Protein AF-A0A7S0BKU0-F1 (afdb_monomer_lite)

Structure (mmCIF, N/CA/C/O backbone):
data_AF-A0A7S0BKU0-F1
#
_entry.id   AF-A0A7S0BKU0-F1
#
loop_
_atom_site.group_PDB
_atom_site.id
_atom_site.type_symbol
_atom_site.label_atom_id
_atom_site.label_alt_id
_atom_site.label_comp_id
_atom_site.label_asym_id
_atom_site.label_entity_id
_atom_site.label_seq_id
_atom_site.pdbx_PDB_ins_code
_atom_site.Cartn_x
_atom_site.Cartn_y
_atom_site.Cartn_z
_atom_site.occupancy
_atom_site.B_iso_or_equiv
_atom_site.auth_seq_id
_atom_site.auth_comp_id
_atom_site.auth_asym_id
_atom_site.auth_atom_id
_atom_site.pdbx_PDB_model_num
ATOM 1 N N . GLY A 1 1 ? -20.852 24.379 37.734 1.00 38.22 1 GLY A N 1
ATOM 2 C CA . GLY A 1 1 ? -19.666 23.508 37.775 1.00 38.22 1 GLY A CA 1
ATOM 3 C C . GLY A 1 1 ? -19.756 22.483 36.668 1.00 38.22 1 GLY A C 1
ATOM 4 O O . GLY A 1 1 ? -20.673 21.681 36.681 1.00 38.22 1 GLY A O 1
ATOM 5 N N . ALA A 1 2 ? -18.840 22.529 35.705 1.00 38.81 2 ALA A N 1
ATOM 6 C CA . ALA A 1 2 ? -18.643 21.468 34.723 1.00 38.81 2 ALA A CA 1
ATOM 7 C C . ALA A 1 2 ? -17.135 21.379 34.475 1.00 38.81 2 ALA A C 1
ATOM 9 O O . ALA A 1 2 ? -16.544 22.251 33.837 1.00 38.81 2 ALA A O 1
ATOM 10 N N . GLN A 1 3 ? -16.491 20.382 35.081 1.00 39.84 3 GLN A N 1
ATOM 11 C CA . GLN A 1 3 ? -15.064 20.136 34.911 1.00 39.84 3 GLN A CA 1
ATOM 12 C C . GLN A 1 3 ? -14.766 19.874 33.430 1.00 39.84 3 GLN A C 1
ATOM 14 O O . GLN A 1 3 ? -15.178 18.862 32.862 1.00 39.84 3 GLN A O 1
ATOM 19 N N . LYS A 1 4 ? -13.993 20.778 32.818 1.00 42.41 4 LYS A N 1
ATOM 20 C CA . LYS A 1 4 ? -13.180 20.498 31.631 1.00 42.41 4 LYS A CA 1
ATOM 21 C C . LYS A 1 4 ? -12.328 19.263 31.949 1.00 42.41 4 LYS A C 1
ATOM 23 O O . LYS A 1 4 ? -11.307 19.379 32.620 1.00 42.41 4 LYS A O 1
ATOM 28 N N . LYS A 1 5 ? -12.739 18.074 31.489 1.00 42.41 5 LYS A N 1
ATOM 29 C CA . LYS A 1 5 ? -11.868 16.891 31.456 1.00 42.41 5 LYS A CA 1
ATOM 30 C C . LYS A 1 5 ? -10.727 17.190 30.488 1.00 42.41 5 LYS A C 1
ATOM 32 O O . LYS A 1 5 ? -10.862 17.046 29.273 1.00 42.41 5 LYS A O 1
ATOM 37 N N . THR A 1 6 ? -9.618 17.671 31.035 1.00 40.97 6 THR A N 1
ATOM 38 C CA . THR A 1 6 ? -8.347 17.836 30.336 1.00 40.97 6 THR A CA 1
ATOM 39 C C . THR A 1 6 ? -7.999 16.499 29.690 1.00 40.97 6 THR A C 1
ATOM 41 O O . THR A 1 6 ? -7.859 15.492 30.380 1.00 40.97 6 THR A O 1
ATOM 44 N N . LYS A 1 7 ? -7.925 16.464 28.354 1.00 43.09 7 LYS A N 1
ATOM 45 C CA . LYS A 1 7 ? -7.509 15.288 27.582 1.00 43.09 7 LYS A CA 1
ATOM 46 C C . LYS A 1 7 ? -6.077 14.924 27.975 1.00 43.09 7 LYS A C 1
ATOM 48 O O . LYS A 1 7 ? -5.125 15.428 27.384 1.00 43.09 7 LYS A O 1
ATOM 53 N N . VAL A 1 8 ? -5.915 14.058 28.969 1.00 46.97 8 VAL A N 1
ATOM 54 C CA . VAL A 1 8 ? -4.627 13.435 29.260 1.00 46.97 8 VAL A CA 1
ATOM 55 C C . VAL A 1 8 ? -4.339 12.501 28.090 1.00 46.97 8 VAL A C 1
ATOM 57 O O . VAL A 1 8 ? -5.007 11.482 27.924 1.00 46.97 8 VAL A O 1
ATOM 60 N N . LYS A 1 9 ? -3.384 12.877 27.231 1.00 50.31 9 LYS A N 1
ATOM 61 C CA . LYS A 1 9 ? -2.814 11.968 26.230 1.00 50.31 9 LYS A CA 1
ATOM 62 C C . LYS A 1 9 ? -2.223 10.786 26.993 1.00 50.31 9 LYS A C 1
ATOM 64 O O . LYS A 1 9 ? -1.140 10.899 27.562 1.00 50.31 9 LYS A O 1
ATOM 69 N N . THR A 1 10 ? -2.953 9.680 27.054 1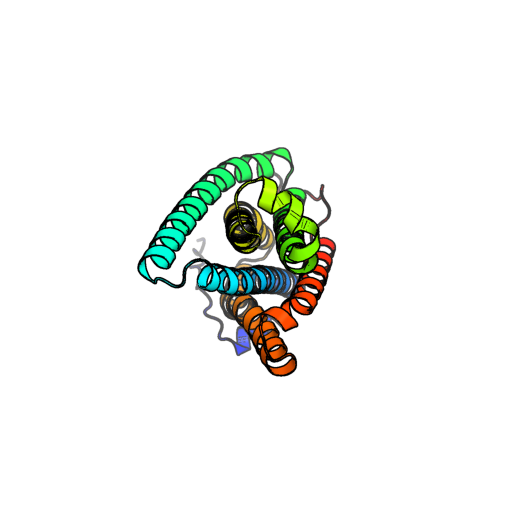.00 59.88 10 THR A N 1
ATOM 70 C CA . THR A 1 10 ? -2.488 8.459 27.706 1.00 59.88 10 THR A CA 1
ATOM 71 C C . THR A 1 10 ? -1.343 7.908 26.863 1.00 59.88 10 THR A C 1
ATOM 73 O O . THR A 1 10 ? -1.567 7.352 25.790 1.00 59.88 10 THR A O 1
ATOM 76 N N . LYS A 1 11 ? -0.100 8.125 27.300 1.00 62.28 11 LYS A N 1
ATOM 77 C CA . LYS A 1 11 ? 1.074 7.497 26.689 1.00 62.28 11 LYS A CA 1
ATOM 78 C C . LYS A 1 11 ? 1.122 6.052 27.174 1.00 62.28 11 LYS A C 1
ATOM 80 O O . LYS A 1 11 ? 1.668 5.789 28.236 1.00 62.28 11 LYS A O 1
ATOM 85 N N . LEU A 1 12 ? 0.493 5.144 26.435 1.00 75.75 12 LEU A N 1
ATOM 86 C CA . LEU A 1 12 ? 0.617 3.714 26.705 1.00 75.75 12 LEU A CA 1
ATOM 87 C C . LEU A 1 12 ? 2.001 3.232 26.260 1.00 75.75 12 LEU A C 1
ATOM 89 O O . LEU A 1 12 ? 2.443 3.543 25.151 1.00 75.75 12 LEU A O 1
ATOM 93 N N . GLY A 1 13 ? 2.668 2.438 27.097 1.00 84.25 13 GLY A N 1
ATOM 94 C CA . GLY A 1 13 ? 3.855 1.690 26.674 1.00 84.25 13 GLY A CA 1
ATOM 95 C C . GLY A 1 13 ? 3.505 0.589 25.659 1.00 84.25 13 GLY A C 1
ATOM 96 O O . GLY A 1 13 ? 2.334 0.261 25.465 1.00 84.25 13 GLY A O 1
ATOM 97 N N . ILE A 1 14 ? 4.506 -0.043 25.032 1.00 84.69 14 ILE A N 1
ATOM 98 C CA . ILE A 1 14 ? 4.287 -1.142 24.062 1.00 84.69 14 ILE A CA 1
ATOM 99 C C . ILE A 1 14 ? 3.517 -2.305 24.709 1.00 84.69 14 ILE A C 1
ATOM 101 O O . ILE A 1 14 ? 2.526 -2.779 24.160 1.00 84.69 14 ILE A O 1
ATOM 105 N N . ARG A 1 15 ? 3.925 -2.742 25.908 1.00 87.62 15 ARG A N 1
ATOM 106 C CA . ARG A 1 15 ? 3.275 -3.857 26.620 1.00 87.62 15 ARG A CA 1
ATOM 107 C C . ARG A 1 15 ? 1.830 -3.536 27.005 1.00 87.62 15 ARG A C 1
ATOM 109 O O . ARG A 1 15 ? 0.950 -4.383 26.879 1.00 87.62 15 ARG A O 1
ATOM 116 N N . GLU A 1 16 ? 1.585 -2.311 27.454 1.00 87.12 16 GLU A N 1
ATOM 117 C CA . GLU A 1 16 ? 0.250 -1.840 27.829 1.00 87.12 16 GLU A CA 1
ATOM 118 C C . GLU A 1 16 ? -0.653 -1.697 26.606 1.00 87.12 16 GLU A C 1
ATOM 120 O O . GLU A 1 16 ? -1.801 -2.128 26.640 1.00 87.12 16 GLU A O 1
ATOM 125 N N . SER A 1 17 ? -0.109 -1.176 25.506 1.00 86.31 17 SER A N 1
ATOM 126 C CA . SER A 1 17 ? -0.783 -1.094 24.212 1.00 86.31 17 SER A CA 1
ATOM 127 C C . SER A 1 17 ? -1.165 -2.482 23.702 1.00 86.31 17 SER A C 1
ATOM 129 O O . SER A 1 17 ? -2.297 -2.684 23.276 1.00 86.31 17 SER A O 1
ATOM 131 N N . ALA A 1 18 ? -0.265 -3.466 23.802 1.00 87.88 18 ALA A N 1
ATOM 132 C CA . ALA A 1 18 ? -0.525 -4.832 23.349 1.00 87.88 18 ALA A CA 1
ATOM 133 C C . ALA A 1 18 ? -1.625 -5.496 24.186 1.00 87.88 18 ALA A C 1
ATOM 135 O O . ALA A 1 18 ? -2.564 -6.073 23.635 1.00 87.88 18 ALA A O 1
ATOM 136 N N . LYS A 1 19 ? -1.554 -5.349 25.516 1.00 89.94 19 LYS A N 1
ATOM 137 C CA . LYS A 1 19 ? -2.601 -5.819 26.430 1.00 89.94 19 LYS A CA 1
ATOM 138 C C . LYS A 1 19 ? -3.943 -5.150 26.121 1.00 89.94 19 LYS A C 1
ATOM 140 O O . LYS A 1 19 ? -4.961 -5.832 26.065 1.00 89.94 19 LYS A O 1
ATOM 145 N N . TYR A 1 20 ? -3.938 -3.843 25.870 1.00 87.88 20 TYR A N 1
ATOM 146 C CA . TYR A 1 20 ? -5.137 -3.079 25.545 1.00 87.88 20 TYR A CA 1
ATOM 147 C C . TYR A 1 20 ? -5.778 -3.528 24.220 1.00 87.88 20 TYR A C 1
ATOM 149 O O . TYR A 1 20 ? -6.984 -3.767 24.171 1.00 87.88 20 TYR A O 1
ATOM 157 N N . LEU A 1 21 ? -4.977 -3.723 23.164 1.00 87.38 21 LEU A N 1
ATOM 158 C CA . LEU A 1 21 ? -5.456 -4.273 21.890 1.00 87.38 21 LEU A CA 1
ATOM 159 C C . LEU A 1 21 ? -6.022 -5.685 22.065 1.00 87.38 21 LEU A C 1
ATOM 161 O O . LEU A 1 21 ? -7.060 -5.997 21.495 1.00 87.38 21 LEU A O 1
ATOM 165 N N . ALA A 1 22 ? -5.388 -6.538 22.871 1.00 87.25 22 ALA A N 1
ATOM 166 C CA . ALA A 1 22 ? -5.891 -7.887 23.118 1.00 87.25 22 ALA A CA 1
ATOM 167 C C . ALA A 1 22 ? -7.264 -7.891 23.818 1.00 87.25 22 ALA A C 1
ATOM 169 O O . ALA A 1 22 ? -8.084 -8.765 23.539 1.00 87.25 22 ALA A O 1
ATOM 170 N N . GLN A 1 23 ? -7.521 -6.907 24.685 1.00 87.31 23 GLN A N 1
ATOM 171 C CA . GLN A 1 23 ? -8.756 -6.783 25.465 1.00 87.31 23 GLN A CA 1
ATOM 172 C C . GLN A 1 23 ? -9.924 -6.148 24.699 1.00 87.31 23 GLN A C 1
ATOM 174 O O . GLN A 1 23 ? -11.071 -6.385 25.067 1.00 87.31 23 GLN A O 1
ATOM 179 N N . SER A 1 24 ? -9.664 -5.348 23.659 1.00 85.44 24 SER A N 1
ATOM 180 C CA . SER A 1 24 ? -10.711 -4.647 22.905 1.00 85.44 24 SER A CA 1
ATOM 181 C C . SER A 1 24 ? -10.820 -5.171 21.468 1.00 85.44 24 SER A C 1
ATOM 183 O O . SER A 1 24 ? -10.060 -4.730 20.601 1.00 85.44 24 SER A O 1
ATOM 185 N N . PRO A 1 25 ? -11.777 -6.077 21.165 1.00 85.06 25 PRO A N 1
ATOM 186 C CA . PRO A 1 25 ? -11.922 -6.669 19.833 1.00 85.06 25 PRO A CA 1
ATOM 187 C C . PRO A 1 25 ? -12.090 -5.629 18.720 1.00 85.06 25 PRO A C 1
ATOM 189 O O . PRO A 1 25 ? -11.529 -5.787 17.639 1.00 85.06 25 PRO A O 1
ATOM 192 N N . TYR A 1 26 ? -12.815 -4.540 18.992 1.00 85.38 26 TYR A N 1
ATOM 193 C CA . TYR A 1 26 ? -13.045 -3.471 18.020 1.00 85.38 26 TYR A CA 1
ATOM 194 C C . TYR A 1 26 ? -11.749 -2.731 17.652 1.00 85.38 26 TYR A C 1
ATOM 196 O O . TYR A 1 26 ? -11.409 -2.614 16.474 1.00 85.38 26 TYR A O 1
ATOM 204 N N . ILE A 1 27 ? -10.984 -2.287 18.656 1.00 86.38 27 ILE A N 1
ATOM 205 C CA . ILE A 1 27 ? -9.706 -1.591 18.438 1.00 86.38 27 ILE A CA 1
ATOM 206 C C . ILE A 1 27 ? -8.672 -2.544 17.844 1.00 86.38 27 ILE A C 1
ATOM 208 O O . ILE A 1 27 ? -7.896 -2.140 16.982 1.00 86.38 27 ILE A O 1
ATOM 212 N N . ARG A 1 28 ? -8.685 -3.820 18.248 1.00 87.69 28 ARG A N 1
ATOM 213 C CA . ARG A 1 28 ? -7.840 -4.861 17.659 1.00 87.69 28 ARG A CA 1
ATOM 214 C C . ARG A 1 28 ? -8.080 -4.999 16.165 1.00 87.69 28 ARG A C 1
ATOM 216 O O . ARG A 1 28 ? -7.118 -5.005 15.409 1.00 87.69 28 ARG A O 1
ATOM 223 N N . ASN A 1 29 ? -9.338 -5.073 15.736 1.00 86.44 29 ASN A N 1
ATOM 224 C CA . ASN A 1 29 ? -9.673 -5.177 14.318 1.00 86.44 29 ASN A CA 1
ATOM 225 C C . ASN A 1 29 ? -9.188 -3.941 13.553 1.00 86.44 29 ASN A C 1
ATOM 227 O O . ASN A 1 29 ? -8.580 -4.075 12.495 1.00 86.44 29 ASN A O 1
ATOM 231 N N . LEU A 1 30 ? -9.356 -2.744 14.120 1.00 86.62 30 LEU A N 1
ATOM 232 C CA . LEU A 1 30 ? -8.826 -1.520 13.523 1.00 86.62 30 LEU A CA 1
ATOM 233 C C . LEU A 1 30 ? -7.289 -1.523 13.442 1.00 86.62 30 LEU A C 1
ATOM 235 O O . LEU A 1 30 ? -6.727 -1.131 12.421 1.00 86.62 30 LEU A O 1
ATOM 239 N N . ALA A 1 31 ? -6.607 -2.015 14.479 1.00 89.12 31 ALA A N 1
ATOM 240 C CA . ALA A 1 31 ? -5.157 -2.193 14.488 1.00 89.12 31 ALA A CA 1
ATOM 241 C C . ALA A 1 31 ? -4.700 -3.195 13.417 1.00 89.12 31 ALA A C 1
ATOM 243 O O . ALA A 1 31 ? -3.723 -2.936 12.722 1.00 89.12 31 ALA A O 1
ATOM 244 N N . LEU A 1 32 ? -5.420 -4.306 13.244 1.00 89.06 32 LEU A N 1
ATOM 245 C CA . LEU A 1 32 ? -5.139 -5.306 12.213 1.00 89.06 32 LEU A CA 1
ATOM 246 C C . LEU A 1 32 ? -5.303 -4.728 10.805 1.00 89.06 32 LEU A C 1
ATOM 248 O O . LEU A 1 32 ? -4.447 -4.975 9.963 1.00 89.06 32 LEU A O 1
ATOM 252 N N . LEU A 1 33 ? -6.326 -3.901 10.563 1.00 88.56 33 LEU A N 1
ATOM 253 C CA . LEU A 1 33 ? -6.472 -3.168 9.298 1.00 88.56 33 LEU A CA 1
ATOM 254 C C . LEU A 1 33 ? -5.288 -2.218 9.064 1.00 88.56 33 LEU A C 1
ATOM 256 O O . LEU A 1 33 ? -4.783 -2.115 7.946 1.00 88.56 33 LEU A O 1
ATOM 260 N N . VAL A 1 34 ? -4.818 -1.551 10.125 1.00 90.12 34 VAL A N 1
ATOM 261 C CA . VAL A 1 34 ? -3.646 -0.666 10.069 1.00 90.12 34 VAL A CA 1
ATOM 262 C C . VAL A 1 34 ? -2.366 -1.432 9.716 1.00 90.12 34 VAL A C 1
ATOM 264 O O . VAL A 1 34 ? -1.575 -0.994 8.879 1.00 90.12 34 VAL A O 1
ATOM 267 N N . ILE A 1 35 ? -2.180 -2.601 10.323 1.00 91.56 35 ILE A N 1
ATOM 268 C CA . ILE A 1 35 ? -1.041 -3.483 10.057 1.00 91.56 35 ILE A CA 1
ATOM 269 C C . ILE A 1 35 ? -1.117 -4.035 8.632 1.00 91.56 35 ILE A C 1
ATOM 271 O O . ILE A 1 35 ? -0.123 -3.968 7.910 1.00 91.56 35 ILE A O 1
ATOM 275 N N . ALA A 1 36 ? -2.288 -4.523 8.212 1.00 90.94 36 ALA A N 1
ATOM 276 C CA . ALA A 1 36 ? -2.523 -5.082 6.885 1.00 90.94 36 ALA A CA 1
ATOM 277 C C . ALA A 1 36 ? -2.167 -4.074 5.788 1.00 90.94 36 ALA A C 1
ATOM 279 O O . ALA A 1 36 ? -1.339 -4.381 4.932 1.00 90.94 36 ALA A O 1
ATOM 280 N N . TYR A 1 37 ? -2.690 -2.841 5.856 1.00 89.25 37 TYR A N 1
ATOM 281 C CA . TYR A 1 37 ? -2.338 -1.831 4.854 1.00 89.25 37 TYR A CA 1
ATOM 282 C C . TYR A 1 37 ? -0.852 -1.486 4.890 1.00 89.25 37 TYR A C 1
ATOM 284 O O . TYR A 1 37 ? -0.233 -1.329 3.836 1.00 89.25 37 TYR A O 1
ATOM 292 N N . GLY A 1 38 ? -0.283 -1.316 6.092 1.00 91.81 38 GLY A N 1
ATOM 293 C CA . GLY A 1 38 ? 1.107 -0.899 6.250 1.00 91.81 38 GLY A CA 1
ATOM 294 C C . GLY A 1 38 ? 2.050 -1.923 5.631 1.00 91.81 38 GLY A C 1
ATOM 295 O O . GLY A 1 38 ? 2.988 -1.554 4.925 1.00 91.81 38 GLY A O 1
ATOM 296 N N . MET A 1 39 ? 1.728 -3.200 5.828 1.00 93.31 39 MET A N 1
ATOM 297 C CA . MET A 1 39 ? 2.434 -4.341 5.266 1.00 93.31 39 MET A CA 1
ATOM 298 C C . MET A 1 39 ? 2.285 -4.397 3.749 1.00 93.31 39 MET A C 1
ATOM 300 O O . MET A 1 39 ? 3.293 -4.480 3.050 1.00 93.31 39 MET A O 1
ATOM 304 N N . SER A 1 40 ? 1.063 -4.270 3.228 1.00 93.06 40 SER A N 1
ATOM 305 C CA . SER A 1 40 ? 0.809 -4.266 1.786 1.00 93.06 40 SER A CA 1
ATOM 306 C C . SER A 1 40 ? 1.553 -3.145 1.055 1.00 93.06 40 SER A C 1
ATOM 308 O O . SER A 1 40 ? 2.214 -3.405 0.050 1.00 93.06 40 SER A O 1
ATOM 310 N N . ILE A 1 41 ? 1.496 -1.908 1.568 1.00 92.56 41 ILE A N 1
ATOM 311 C CA . ILE A 1 41 ? 2.234 -0.776 0.985 1.00 92.56 41 ILE A CA 1
ATOM 312 C C . ILE A 1 41 ? 3.737 -1.047 1.045 1.00 92.56 41 ILE A C 1
ATOM 314 O O . ILE A 1 41 ? 4.433 -0.823 0.061 1.00 92.56 41 ILE A O 1
ATOM 318 N N . ASN A 1 42 ? 4.247 -1.543 2.175 1.00 94.38 42 ASN A N 1
ATOM 319 C CA . ASN A 1 42 ? 5.674 -1.799 2.331 1.00 94.38 42 ASN A CA 1
ATOM 320 C C . ASN A 1 42 ? 6.187 -2.878 1.363 1.00 94.38 42 ASN A C 1
ATOM 322 O O . ASN A 1 42 ? 7.200 -2.646 0.708 1.00 94.38 42 ASN A O 1
ATOM 326 N N . ILE A 1 43 ? 5.464 -3.992 1.210 1.00 94.06 43 ILE A N 1
ATOM 327 C CA . ILE A 1 43 ? 5.817 -5.074 0.276 1.00 94.06 43 ILE A CA 1
ATOM 328 C C . ILE A 1 43 ? 5.955 -4.535 -1.153 1.00 94.06 43 ILE A C 1
ATOM 330 O O . ILE A 1 43 ? 6.957 -4.801 -1.828 1.00 94.06 43 ILE A O 1
ATOM 334 N N . VAL A 1 44 ? 4.975 -3.752 -1.619 1.00 94.69 44 VAL A N 1
ATOM 335 C CA . VAL A 1 44 ? 5.026 -3.202 -2.978 1.00 94.69 44 VAL A CA 1
ATOM 336 C C . VAL A 1 44 ? 6.108 -2.128 -3.096 1.00 94.69 44 VAL A C 1
ATOM 338 O O . VAL A 1 44 ? 6.878 -2.149 -4.053 1.00 94.69 44 VAL A O 1
ATOM 341 N N . GLU A 1 45 ? 6.221 -1.223 -2.120 1.00 94.25 45 GLU A N 1
ATOM 342 C CA . GLU A 1 45 ? 7.192 -0.123 -2.137 1.00 94.25 45 GLU A CA 1
ATOM 343 C C . GLU A 1 45 ? 8.635 -0.632 -2.196 1.00 94.25 45 GLU A C 1
ATOM 345 O O . GLU A 1 45 ? 9.440 -0.124 -2.978 1.00 94.25 45 GLU A O 1
ATOM 350 N N . VAL A 1 46 ? 8.985 -1.630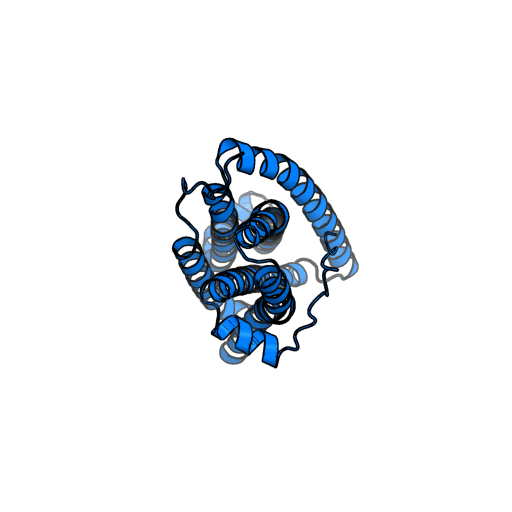 -1.384 1.00 92.62 46 VAL A N 1
ATOM 351 C CA . VAL A 1 46 ? 10.351 -2.164 -1.358 1.00 92.62 46 VAL A CA 1
ATOM 352 C C . VAL A 1 46 ? 10.635 -2.960 -2.634 1.00 92.62 46 VAL A C 1
ATOM 354 O O . VAL A 1 46 ? 11.710 -2.806 -3.217 1.00 92.62 46 VAL A O 1
ATOM 357 N N . THR A 1 47 ? 9.672 -3.754 -3.117 1.00 93.88 47 THR A N 1
ATOM 358 C CA . THR A 1 47 ? 9.803 -4.464 -4.403 1.00 93.88 47 THR A CA 1
ATOM 359 C C . THR A 1 47 ? 10.022 -3.481 -5.557 1.00 93.88 47 THR A C 1
ATOM 361 O O . THR A 1 47 ? 10.934 -3.658 -6.367 1.00 93.88 47 THR A O 1
ATOM 364 N N . TRP A 1 48 ? 9.239 -2.402 -5.596 1.00 96.06 48 TRP A N 1
ATOM 365 C CA . TRP A 1 48 ? 9.365 -1.331 -6.578 1.00 96.06 48 TRP A CA 1
ATOM 366 C C . TRP A 1 48 ? 10.702 -0.593 -6.477 1.00 96.06 48 TRP A C 1
ATOM 368 O O . TRP A 1 48 ? 11.367 -0.423 -7.496 1.00 96.06 48 TRP A O 1
ATOM 378 N N . LYS A 1 49 ? 11.164 -0.240 -5.271 1.00 93.88 49 LYS A N 1
ATOM 379 C CA . LYS A 1 49 ? 12.492 0.369 -5.067 1.00 93.88 49 LYS A CA 1
ATOM 380 C C . LYS A 1 49 ? 13.625 -0.516 -5.582 1.00 93.88 49 LYS A C 1
ATOM 382 O O . LYS A 1 49 ? 14.605 0.007 -6.107 1.00 93.88 49 LYS A O 1
ATOM 387 N N . GLY A 1 50 ? 13.484 -1.839 -5.480 1.00 92.19 50 GLY A N 1
ATOM 388 C CA . GLY A 1 50 ? 14.412 -2.786 -6.098 1.00 92.19 50 GLY A CA 1
ATOM 389 C C . GLY A 1 50 ? 14.506 -2.612 -7.618 1.00 92.19 50 GLY A C 1
ATOM 390 O O . GLY A 1 50 ? 15.606 -2.590 -8.161 1.00 92.19 50 GLY A O 1
ATOM 391 N N . ARG A 1 51 ? 13.370 -2.417 -8.300 1.00 92.94 51 ARG A N 1
ATOM 392 C CA . ARG A 1 51 ? 13.316 -2.162 -9.753 1.00 92.94 51 ARG A CA 1
ATOM 393 C C . ARG A 1 51 ? 13.779 -0.758 -10.120 1.00 92.94 51 ARG A C 1
ATOM 395 O O . ARG A 1 51 ? 14.511 -0.599 -11.087 1.00 92.94 51 ARG A O 1
ATOM 402 N N . LEU A 1 52 ? 13.419 0.239 -9.318 1.00 95.56 52 LEU A N 1
ATOM 403 C CA . LEU A 1 52 ? 13.850 1.619 -9.517 1.00 95.56 52 LEU A CA 1
ATOM 404 C C . LEU A 1 52 ? 15.380 1.736 -9.485 1.00 95.56 52 LEU A C 1
ATOM 406 O O . LEU A 1 52 ? 15.950 2.386 -10.349 1.00 95.56 52 LEU A O 1
ATOM 410 N N . ARG A 1 53 ? 16.049 1.047 -8.551 1.00 93.44 53 ARG A N 1
ATOM 411 C CA . ARG A 1 53 ? 17.521 0.997 -8.484 1.00 93.44 53 ARG A CA 1
ATOM 412 C C . ARG A 1 53 ? 18.169 0.276 -9.666 1.00 93.44 53 ARG A C 1
ATOM 414 O O . ARG A 1 53 ? 19.295 0.593 -10.015 1.00 93.44 53 ARG A O 1
ATOM 421 N N . GLN A 1 54 ? 17.481 -0.698 -10.264 1.00 92.69 54 GLN A N 1
ATOM 422 C CA . GLN A 1 54 ? 17.958 -1.354 -11.487 1.00 92.69 54 GLN A CA 1
ATOM 423 C C . GLN A 1 54 ? 17.834 -0.427 -12.703 1.00 92.69 54 GLN A C 1
ATOM 425 O O . GLN A 1 54 ? 18.690 -0.459 -13.576 1.00 92.69 54 GLN A O 1
ATOM 430 N N . ALA A 1 55 ? 16.771 0.381 -12.758 1.00 93.31 55 ALA A N 1
ATOM 431 C CA . ALA A 1 55 ? 16.514 1.315 -13.852 1.00 93.31 55 ALA A CA 1
ATOM 432 C C . ALA A 1 55 ? 17.369 2.588 -13.777 1.00 93.31 55 ALA A C 1
ATOM 434 O O . ALA A 1 55 ? 17.783 3.103 -14.809 1.00 93.31 55 ALA A O 1
ATOM 435 N N . PHE A 1 56 ? 17.648 3.067 -12.561 1.00 94.25 56 PHE A N 1
ATOM 436 C CA . PHE A 1 56 ? 18.477 4.240 -12.292 1.00 94.25 56 PHE A CA 1
ATOM 437 C C . PHE A 1 56 ? 19.620 3.866 -11.333 1.00 94.25 56 PHE A C 1
ATOM 439 O O . PHE A 1 56 ? 19.488 4.054 -10.119 1.00 94.25 56 PHE A O 1
ATOM 446 N N . PRO A 1 57 ? 20.725 3.292 -11.848 1.00 91.69 57 PRO A N 1
ATOM 447 C CA . PRO A 1 57 ? 21.912 2.998 -11.045 1.00 91.69 57 PRO A CA 1
ATOM 448 C C . PRO A 1 57 ? 22.642 4.267 -10.595 1.00 91.69 57 PRO A C 1
ATOM 450 O O . PRO A 1 57 ? 23.285 4.265 -9.545 1.00 91.69 57 PRO A O 1
ATOM 453 N N . ASP A 1 58 ? 22.536 5.340 -11.385 1.00 95.81 58 ASP A N 1
ATOM 454 C CA . ASP A 1 58 ? 23.098 6.640 -11.050 1.00 95.81 58 ASP A CA 1
ATOM 455 C C . ASP A 1 58 ? 22.315 7.297 -9.888 1.00 95.81 58 ASP A C 1
ATOM 457 O O . ASP A 1 58 ? 21.085 7.433 -9.958 1.00 95.81 58 ASP A O 1
ATOM 461 N N . PRO A 1 59 ? 22.993 7.712 -8.799 1.00 93.06 59 PRO A N 1
ATOM 462 C CA . PRO A 1 59 ? 22.329 8.314 -7.645 1.00 93.06 59 PRO A CA 1
ATOM 463 C C . PRO A 1 59 ? 21.594 9.626 -7.946 1.00 93.06 59 PRO A C 1
ATOM 465 O O . PRO A 1 59 ? 20.591 9.916 -7.286 1.00 93.06 59 PRO A O 1
ATOM 468 N N . ASN A 1 60 ? 22.075 10.425 -8.901 1.00 95.62 60 ASN A N 1
ATOM 469 C CA . ASN A 1 60 ? 21.468 11.704 -9.256 1.00 95.62 60 ASN A CA 1
ATOM 470 C C . ASN A 1 60 ? 20.156 11.492 -10.025 1.00 95.62 60 ASN A C 1
ATOM 472 O O . ASN A 1 60 ? 19.142 12.1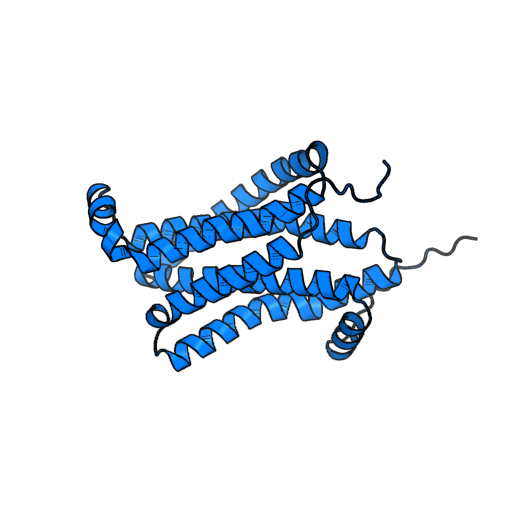11 -9.684 1.00 95.62 60 ASN A O 1
ATOM 476 N N . ASP A 1 61 ? 20.128 10.555 -10.972 1.00 95.12 61 ASP A N 1
ATOM 477 C CA . ASP A 1 61 ? 18.901 10.190 -11.692 1.00 95.12 61 ASP A CA 1
ATOM 478 C C . ASP A 1 61 ? 17.866 9.547 -10.761 1.00 95.12 61 ASP A C 1
ATOM 480 O O . ASP A 1 61 ? 16.685 9.911 -10.774 1.00 95.12 61 ASP A O 1
ATOM 484 N N . TYR A 1 62 ? 18.313 8.647 -9.877 1.00 95.44 62 TYR A N 1
ATOM 485 C CA . TYR A 1 62 ? 17.458 8.052 -8.850 1.00 95.44 62 TYR A CA 1
ATOM 486 C C . TYR A 1 62 ? 16.852 9.127 -7.934 1.00 95.44 62 TYR A C 1
ATOM 488 O O . TYR A 1 62 ? 15.652 9.105 -7.646 1.00 95.44 62 TYR A O 1
ATOM 496 N N . SER A 1 63 ? 17.670 10.079 -7.475 1.00 95.44 63 SER A N 1
ATOM 497 C CA . SER A 1 63 ? 17.228 11.184 -6.618 1.00 95.44 63 SER A CA 1
ATOM 498 C C . SER A 1 63 ? 16.225 12.088 -7.337 1.00 95.44 63 SER A C 1
ATOM 500 O O . SER A 1 63 ? 15.168 12.398 -6.783 1.00 95.44 63 SER A O 1
ATOM 502 N N . THR A 1 64 ? 16.495 12.430 -8.600 1.00 96.75 64 THR A N 1
ATOM 503 C CA . THR A 1 64 ? 15.600 13.230 -9.449 1.00 96.75 64 THR A CA 1
ATOM 504 C C . THR A 1 64 ? 14.246 12.547 -9.621 1.00 96.75 64 THR A C 1
ATOM 506 O O . THR A 1 64 ? 13.198 13.163 -9.395 1.00 96.75 64 THR A O 1
ATOM 509 N N . PHE A 1 65 ? 14.244 11.248 -9.936 1.00 96.31 65 PHE A N 1
ATOM 510 C CA . PHE A 1 65 ? 13.014 10.469 -10.024 1.00 96.31 65 PHE A CA 1
ATOM 511 C C . PHE A 1 65 ? 12.258 10.476 -8.689 1.00 96.31 65 PHE A C 1
ATOM 513 O O . PHE A 1 65 ? 11.051 10.722 -8.660 1.00 96.31 65 PHE A O 1
ATOM 520 N N . MET A 1 66 ? 12.952 10.233 -7.573 1.00 96.00 66 MET A N 1
ATOM 521 C CA . MET A 1 66 ? 12.345 10.223 -6.239 1.00 96.00 66 MET A CA 1
ATOM 522 C C . MET A 1 66 ? 11.766 11.587 -5.838 1.00 96.00 66 MET A C 1
ATOM 524 O O . MET A 1 66 ? 10.725 11.627 -5.175 1.00 96.00 66 MET A O 1
ATOM 528 N N . GLY A 1 67 ? 12.390 12.687 -6.265 1.00 96.75 67 GLY A N 1
ATOM 529 C CA . GLY A 1 67 ? 11.866 14.043 -6.108 1.00 96.75 67 GLY A CA 1
ATOM 530 C C . GLY A 1 67 ? 10.533 14.220 -6.836 1.00 96.75 67 GLY A C 1
ATOM 531 O O . GLY A 1 67 ? 9.528 14.561 -6.211 1.00 96.75 67 GLY A O 1
ATOM 532 N N . ASN A 1 68 ? 10.491 13.878 -8.127 1.00 96.31 68 ASN A N 1
ATOM 533 C CA . ASN A 1 68 ? 9.270 13.938 -8.938 1.00 96.31 68 ASN A CA 1
ATOM 534 C C . ASN A 1 68 ? 8.168 13.017 -8.397 1.00 96.31 68 ASN A C 1
ATOM 536 O O . ASN A 1 68 ? 7.008 13.417 -8.301 1.00 96.31 68 ASN A O 1
ATOM 540 N N . PHE A 1 69 ? 8.532 11.804 -7.982 1.00 95.56 69 PHE A N 1
ATOM 541 C CA . PHE A 1 69 ? 7.629 10.852 -7.342 1.00 95.56 69 PHE A CA 1
ATOM 542 C C . PHE A 1 69 ? 7.013 11.416 -6.052 1.00 95.56 69 PHE A C 1
ATOM 544 O O . PHE A 1 69 ? 5.810 11.261 -5.821 1.00 95.56 69 PHE A O 1
ATOM 551 N N . SER A 1 70 ? 7.809 12.092 -5.218 1.00 95.50 70 SER A N 1
ATOM 552 C CA . SER A 1 70 ? 7.328 12.732 -3.989 1.00 95.50 70 SER A CA 1
ATOM 553 C C . SER A 1 70 ? 6.350 13.873 -4.293 1.00 95.50 70 SER A C 1
ATOM 555 O O . SER A 1 70 ? 5.253 13.905 -3.730 1.00 95.50 70 SER A O 1
ATOM 557 N N . THR A 1 71 ? 6.694 14.748 -5.246 1.00 96.81 71 THR A N 1
ATOM 558 C CA . THR A 1 71 ? 5.820 15.839 -5.706 1.00 96.81 71 THR A CA 1
ATOM 559 C C . THR A 1 71 ? 4.499 15.300 -6.249 1.00 96.81 71 THR A C 1
ATOM 561 O O . THR A 1 71 ? 3.436 15.714 -5.792 1.00 96.81 71 THR A O 1
ATOM 564 N N . ALA A 1 72 ? 4.546 14.309 -7.145 1.00 95.81 72 ALA A N 1
ATOM 565 C CA . ALA A 1 72 ? 3.353 13.668 -7.693 1.00 95.81 72 ALA A CA 1
ATOM 566 C C . ALA A 1 72 ? 2.494 13.020 -6.596 1.00 95.81 72 ALA A C 1
ATOM 568 O O . ALA A 1 72 ? 1.273 13.175 -6.597 1.00 95.81 72 ALA A O 1
ATOM 569 N N . THR A 1 73 ? 3.119 12.352 -5.620 1.00 94.62 73 THR A N 1
ATOM 570 C CA . THR A 1 73 ? 2.408 11.789 -4.463 1.00 94.62 73 THR A CA 1
ATOM 571 C C . THR A 1 73 ? 1.684 12.881 -3.678 1.00 94.62 73 THR A C 1
ATOM 573 O O . THR A 1 73 ? 0.518 12.701 -3.325 1.00 94.62 73 THR A O 1
ATOM 576 N N . GLY A 1 74 ? 2.333 14.020 -3.425 1.00 95.50 74 GLY A N 1
ATOM 577 C CA . GLY A 1 74 ? 1.722 15.168 -2.752 1.00 95.50 74 GLY A CA 1
ATOM 578 C C . GLY A 1 74 ? 0.524 15.727 -3.523 1.00 95.50 74 GLY A C 1
ATOM 579 O O . GLY A 1 74 ? -0.569 15.829 -2.963 1.00 95.50 74 GLY A O 1
ATOM 580 N N . THR A 1 75 ? 0.702 16.004 -4.817 1.00 96.44 75 THR A N 1
ATOM 581 C CA . THR A 1 75 ? -0.347 16.551 -5.691 1.00 96.44 75 THR A CA 1
ATOM 582 C C . THR A 1 75 ? -1.551 15.618 -5.785 1.00 96.44 75 THR A C 1
ATOM 584 O O . THR A 1 75 ? -2.674 16.043 -5.520 1.00 96.44 75 THR A O 1
ATOM 587 N N . VAL A 1 76 ? -1.335 14.331 -6.081 1.00 96.19 76 VAL A N 1
ATOM 588 C CA . VAL A 1 76 ? -2.429 13.352 -6.185 1.00 96.19 76 VAL A CA 1
ATOM 589 C C . VAL A 1 76 ? -3.126 13.168 -4.840 1.00 96.19 76 VAL A C 1
ATOM 591 O O . VAL A 1 76 ? -4.350 13.073 -4.804 1.00 96.19 76 VAL A O 1
ATOM 594 N N . THR A 1 77 ? -2.386 13.179 -3.726 1.00 94.94 77 THR A N 1
ATOM 595 C CA . THR A 1 77 ? -2.985 13.091 -2.384 1.00 94.94 77 THR A CA 1
ATOM 596 C C . THR A 1 77 ? -3.882 14.287 -2.099 1.00 94.94 77 THR A C 1
ATOM 598 O O . THR A 1 77 ? -4.997 14.098 -1.619 1.00 94.94 77 THR A O 1
ATOM 601 N N . PHE A 1 78 ? -3.439 15.500 -2.432 1.00 95.38 78 PHE A N 1
ATOM 602 C CA . PHE A 1 78 ? -4.239 16.710 -2.260 1.00 95.38 78 PHE A CA 1
ATOM 603 C C . PHE A 1 78 ? -5.524 16.667 -3.100 1.00 95.38 78 PHE A C 1
ATOM 605 O O . PHE A 1 78 ? -6.618 16.867 -2.569 1.00 95.38 78 PHE A O 1
ATOM 612 N N . THR A 1 79 ? -5.422 16.315 -4.384 1.00 95.12 79 THR A N 1
ATOM 613 C CA . THR A 1 79 ? -6.593 16.153 -5.258 1.00 95.12 79 THR A CA 1
ATOM 614 C C . THR A 1 79 ? -7.542 15.076 -4.724 1.00 95.12 79 THR A C 1
ATOM 616 O O . THR A 1 79 ? -8.750 15.300 -4.630 1.00 95.12 79 THR A O 1
ATOM 619 N N . MET A 1 80 ? -7.007 13.931 -4.292 1.00 92.62 80 MET A N 1
ATOM 620 C CA . MET A 1 80 ? -7.792 12.851 -3.693 1.00 92.62 80 MET A CA 1
ATOM 621 C C . MET A 1 80 ? -8.445 13.249 -2.369 1.00 92.62 80 MET A C 1
ATOM 623 O O . MET A 1 80 ? -9.535 12.771 -2.088 1.00 92.62 80 MET A O 1
ATOM 627 N N . MET A 1 81 ? -7.854 14.130 -1.559 1.00 93.00 81 MET A N 1
ATOM 628 C CA . MET A 1 81 ? -8.506 14.638 -0.343 1.00 93.00 81 MET A CA 1
ATOM 629 C C . MET A 1 81 ? -9.772 15.444 -0.666 1.00 93.00 81 MET A C 1
ATOM 631 O O . MET A 1 81 ? -10.786 15.297 0.020 1.00 93.00 81 MET A O 1
ATOM 635 N N . ILE A 1 82 ? -9.747 16.246 -1.736 1.00 92.75 82 ILE A N 1
ATOM 636 C CA . ILE A 1 82 ? -10.923 16.995 -2.208 1.00 92.75 82 ILE A CA 1
ATOM 637 C C . ILE A 1 82 ? -12.001 16.023 -2.710 1.00 92.75 82 ILE A C 1
ATOM 639 O O . ILE A 1 82 ? -13.156 16.104 -2.284 1.00 92.75 82 ILE A O 1
ATOM 643 N N . ILE A 1 83 ? -11.616 15.061 -3.556 1.00 90.88 83 ILE A N 1
ATOM 644 C CA . ILE A 1 83 ? -12.519 14.017 -4.068 1.00 90.88 83 ILE A CA 1
ATOM 645 C C . ILE A 1 83 ? -13.064 13.159 -2.917 1.00 90.88 83 ILE A C 1
ATOM 647 O O . ILE A 1 83 ? -14.246 12.822 -2.890 1.00 90.88 83 ILE A O 1
ATOM 651 N N . GLY A 1 84 ? -12.232 12.854 -1.924 1.00 88.19 84 GLY A N 1
ATOM 652 C CA . GLY A 1 84 ? -12.583 12.061 -0.754 1.00 88.19 84 GLY A CA 1
ATOM 653 C C . GLY A 1 84 ? -13.726 12.687 0.028 1.00 88.19 84 GLY A C 1
ATOM 654 O O . GLY A 1 84 ? -14.681 11.990 0.362 1.00 88.19 84 GLY A O 1
ATOM 655 N N . ARG A 1 85 ? -13.714 14.013 0.226 1.00 86.31 85 ARG A N 1
ATOM 656 C CA . ARG A 1 85 ? -14.839 14.729 0.8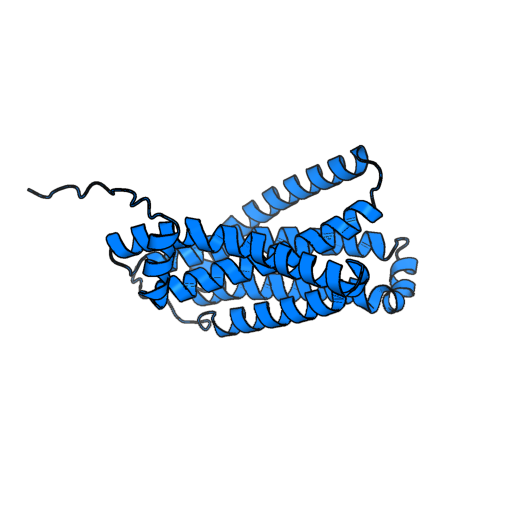51 1.00 86.31 85 ARG A CA 1
ATOM 657 C C . ARG A 1 85 ? -16.148 14.515 0.088 1.00 86.31 85 ARG A C 1
ATOM 659 O O . ARG A 1 85 ? -17.185 14.282 0.707 1.00 86.31 85 ARG A O 1
ATOM 666 N N . TRP A 1 86 ? -16.102 14.560 -1.242 1.00 88.38 86 TRP A N 1
ATOM 667 C CA . TRP A 1 86 ? -17.268 14.276 -2.077 1.00 88.38 86 TRP A CA 1
ATOM 668 C C . TRP A 1 86 ? -17.725 12.813 -1.949 1.00 88.38 86 TRP A C 1
ATOM 670 O O . TRP A 1 86 ? -18.919 12.567 -1.777 1.00 88.38 86 TRP A O 1
ATOM 680 N N . ILE A 1 87 ? -16.793 11.852 -1.922 1.00 86.75 87 ILE A N 1
ATOM 681 C CA . ILE A 1 87 ? -17.093 10.424 -1.719 1.00 86.75 87 ILE A CA 1
ATOM 682 C C . ILE A 1 87 ? -17.775 10.191 -0.365 1.00 86.75 87 ILE A C 1
ATOM 684 O O . ILE A 1 87 ? -18.821 9.540 -0.313 1.00 86.75 87 ILE A O 1
ATOM 688 N N . PHE A 1 88 ? -17.226 10.747 0.719 1.00 85.56 88 PHE A N 1
ATOM 689 C CA . PHE A 1 88 ? -17.799 10.623 2.061 1.00 85.56 88 PHE A CA 1
ATOM 690 C C . PHE A 1 88 ? -19.221 11.179 2.131 1.00 85.56 88 PHE A C 1
ATOM 692 O O . PHE A 1 88 ? -20.096 10.531 2.705 1.00 85.56 88 PHE A O 1
ATOM 699 N N . ASN A 1 89 ? -19.466 12.333 1.507 1.00 83.44 89 ASN A N 1
ATOM 700 C CA . ASN A 1 89 ? -20.780 12.971 1.511 1.00 83.44 89 ASN A CA 1
ATOM 701 C C . ASN A 1 89 ? -21.806 12.224 0.643 1.00 83.44 89 ASN A C 1
ATOM 703 O O . ASN A 1 89 ? -22.976 12.148 1.011 1.00 83.44 89 ASN A O 1
ATOM 707 N N . ARG A 1 90 ? -21.394 11.690 -0.516 1.00 84.31 90 ARG A N 1
ATOM 708 C CA . ARG A 1 90 ? -22.318 11.095 -1.495 1.00 84.31 90 ARG A CA 1
ATOM 709 C C . ARG A 1 90 ? -22.558 9.601 -1.285 1.00 84.31 90 ARG A C 1
ATOM 711 O O . ARG A 1 90 ? -23.697 9.159 -1.407 1.00 84.31 90 ARG A O 1
ATOM 718 N N . PHE A 1 91 ? -21.506 8.839 -0.997 1.00 81.56 91 PHE A N 1
ATOM 719 C CA . PHE A 1 91 ? -21.537 7.371 -0.917 1.00 81.56 91 PHE A CA 1
ATOM 720 C C . PHE A 1 91 ? -21.384 6.838 0.511 1.00 81.56 91 PHE A C 1
ATOM 722 O O . PHE A 1 91 ? -21.651 5.663 0.772 1.00 81.56 91 PHE A O 1
ATOM 729 N N . GLY A 1 92 ? -20.993 7.699 1.451 1.00 80.69 92 GLY A N 1
ATOM 730 C CA . GLY A 1 92 ? -20.853 7.346 2.854 1.00 80.69 92 GLY A CA 1
ATOM 731 C C . GLY A 1 92 ? -19.572 6.578 3.177 1.00 80.69 92 GLY A C 1
ATOM 732 O O . GLY A 1 92 ? -18.746 6.236 2.329 1.00 80.69 92 GLY A O 1
ATOM 733 N N . TRP A 1 93 ? -19.414 6.304 4.468 1.00 80.69 93 TRP A N 1
ATOM 734 C CA . TRP A 1 93 ? -18.178 5.770 5.034 1.00 80.69 93 TRP A CA 1
ATOM 735 C C . TRP A 1 93 ? -17.856 4.331 4.608 1.00 80.69 93 TRP A C 1
ATOM 737 O O . TRP A 1 93 ? -16.692 4.025 4.368 1.00 80.69 93 TRP A O 1
ATOM 747 N N . GLY A 1 94 ? -18.863 3.457 4.483 1.00 77.75 94 GLY A N 1
ATOM 748 C CA . GLY A 1 94 ? -18.643 2.059 4.089 1.00 77.75 94 GLY A CA 1
ATOM 749 C C . GLY A 1 94 ? -17.988 1.939 2.710 1.00 77.75 94 GLY A C 1
ATOM 750 O O . GLY A 1 94 ? -16.997 1.233 2.557 1.00 77.75 94 GLY A O 1
ATOM 751 N N . VAL A 1 95 ? -18.468 2.710 1.726 1.00 83.00 95 VAL A N 1
ATOM 752 C CA . VAL A 1 95 ? -17.864 2.745 0.385 1.00 83.00 95 VAL A CA 1
ATOM 753 C C . VAL A 1 95 ? -16.437 3.290 0.461 1.00 83.00 95 VAL A C 1
ATOM 755 O O . VAL A 1 95 ? -15.515 2.632 -0.018 1.00 83.00 95 VAL A O 1
ATOM 758 N N . ALA A 1 96 ? -16.222 4.419 1.143 1.00 86.00 96 ALA A N 1
ATOM 759 C CA . ALA A 1 96 ? -14.889 5.005 1.307 1.00 86.00 96 ALA A CA 1
ATOM 760 C C . ALA A 1 96 ? -13.870 4.030 1.938 1.00 86.00 96 ALA A C 1
ATOM 762 O O . ALA A 1 96 ? -12.721 3.960 1.493 1.00 86.00 96 ALA A O 1
ATOM 763 N N . ALA A 1 97 ? -14.302 3.218 2.910 1.00 84.75 97 ALA A N 1
ATOM 764 C CA . ALA A 1 97 ? -13.459 2.224 3.572 1.00 84.75 97 ALA A CA 1
ATOM 765 C C . ALA A 1 97 ? -13.008 1.090 2.630 1.00 84.75 97 ALA A C 1
ATOM 767 O O . ALA A 1 97 ? -11.906 0.567 2.795 1.00 84.75 97 ALA A O 1
ATOM 768 N N . THR A 1 98 ? -13.821 0.737 1.628 1.00 86.06 98 THR A N 1
ATOM 769 C CA . THR A 1 98 ? -13.509 -0.321 0.644 1.00 86.06 98 THR A CA 1
ATOM 770 C C . THR A 1 98 ? -12.646 0.153 -0.529 1.00 86.06 98 THR A C 1
ATOM 772 O O . THR A 1 98 ? -11.957 -0.658 -1.150 1.00 86.06 98 THR A O 1
ATOM 775 N N . ILE A 1 99 ? -12.613 1.458 -0.823 1.00 89.81 99 ILE A N 1
ATOM 776 C CA . ILE A 1 99 ? -11.831 1.994 -1.951 1.00 89.81 99 ILE A CA 1
ATOM 777 C C . ILE A 1 99 ? -10.336 1.755 -1.740 1.00 89.81 99 ILE A C 1
ATOM 779 O O . ILE A 1 99 ? -9.662 1.289 -2.649 1.00 89.81 99 ILE A O 1
ATOM 783 N N . THR A 1 100 ? -9.813 2.019 -0.542 1.00 90.81 100 THR A N 1
ATOM 784 C CA . THR A 1 100 ? -8.373 1.867 -0.265 1.00 90.81 100 THR A CA 1
ATOM 785 C C . THR A 1 100 ? -7.855 0.442 -0.514 1.00 90.81 100 THR A C 1
ATOM 787 O O . THR A 1 100 ? -6.908 0.306 -1.292 1.00 90.81 100 THR A O 1
ATOM 790 N N . PRO A 1 101 ? -8.442 -0.624 0.074 1.00 90.94 101 PRO A N 1
ATOM 791 C CA . PRO A 1 101 ? -8.005 -1.987 -0.221 1.00 90.94 101 PRO A CA 1
ATOM 792 C C . PRO A 1 101 ? -8.213 -2.371 -1.689 1.00 90.94 101 PRO A C 1
ATOM 794 O O . PRO A 1 101 ? -7.383 -3.085 -2.243 1.00 90.94 101 PRO A O 1
ATOM 797 N N . THR A 1 102 ? -9.261 -1.861 -2.344 1.00 92.19 102 THR A N 1
ATOM 798 C CA . THR A 1 102 ? -9.517 -2.131 -3.769 1.00 92.19 102 THR A CA 1
ATOM 799 C C . THR A 1 102 ? -8.459 -1.493 -4.666 1.00 92.19 102 THR A C 1
ATOM 801 O O . THR A 1 102 ? -7.901 -2.169 -5.525 1.00 92.19 102 THR A O 1
ATOM 804 N N . VAL A 1 103 ? -8.131 -0.214 -4.452 1.00 93.94 103 VAL A N 1
ATOM 805 C CA . VAL A 1 103 ? -7.088 0.498 -5.206 1.00 93.94 103 VAL A CA 1
ATOM 806 C C . VAL A 1 103 ? -5.742 -0.170 -4.986 1.00 93.94 103 VAL A C 1
ATOM 808 O O . VAL A 1 103 ? -5.041 -0.459 -5.955 1.00 93.94 103 VAL A O 1
ATOM 811 N N . LEU A 1 104 ? -5.393 -0.462 -3.730 1.00 93.62 104 LEU A N 1
ATOM 812 C CA . LEU A 1 104 ? -4.140 -1.131 -3.406 1.00 93.62 104 LEU A CA 1
ATOM 813 C C . LEU A 1 104 ? -4.068 -2.516 -4.058 1.00 93.62 104 LEU A C 1
ATOM 815 O O . LEU A 1 104 ? -3.045 -2.856 -4.647 1.00 93.62 104 LEU A O 1
ATOM 819 N N . GLY A 1 105 ? -5.148 -3.294 -3.974 1.00 94.00 105 GLY A N 1
ATOM 820 C CA . GLY A 1 105 ? -5.254 -4.624 -4.558 1.00 94.00 105 GLY A CA 1
ATOM 821 C C . GLY A 1 105 ? -5.133 -4.605 -6.073 1.00 94.00 105 GLY A C 1
ATOM 822 O O . GLY A 1 105 ? -4.248 -5.249 -6.621 1.00 94.00 105 GLY A O 1
ATOM 823 N N . ALA A 1 106 ? -5.970 -3.822 -6.752 1.00 95.12 106 ALA A N 1
ATOM 824 C CA . ALA A 1 106 ? -5.980 -3.736 -8.208 1.00 95.12 106 ALA A CA 1
ATOM 825 C C . ALA A 1 106 ? -4.629 -3.254 -8.754 1.00 95.12 106 ALA A C 1
ATOM 827 O O . ALA A 1 106 ? -4.039 -3.893 -9.627 1.00 95.12 106 ALA A O 1
ATOM 828 N N . THR A 1 107 ? -4.095 -2.160 -8.207 1.00 95.50 107 THR A N 1
ATOM 829 C CA . THR A 1 107 ? -2.817 -1.604 -8.675 1.00 95.50 107 THR A CA 1
ATOM 830 C C . THR A 1 107 ? -1.628 -2.486 -8.283 1.00 95.50 107 THR A C 1
ATOM 832 O O . THR A 1 107 ? -0.706 -2.656 -9.078 1.00 95.50 107 THR A O 1
ATOM 835 N N . GLY A 1 108 ? -1.647 -3.085 -7.088 1.00 94.50 108 GLY A N 1
ATOM 836 C CA . GLY A 1 108 ? -0.604 -3.986 -6.602 1.00 94.50 108 GLY A CA 1
ATOM 837 C C . GLY A 1 108 ? -0.543 -5.287 -7.399 1.00 94.50 108 GLY A C 1
ATOM 838 O O . GLY A 1 108 ? 0.534 -5.679 -7.842 1.00 94.50 108 GLY A O 1
ATOM 839 N N . LEU A 1 109 ? -1.693 -5.916 -7.657 1.00 93.94 109 LEU A N 1
ATOM 840 C CA . LEU A 1 109 ? -1.787 -7.098 -8.516 1.00 93.94 109 LEU A CA 1
ATOM 841 C C . LEU A 1 109 ? -1.360 -6.781 -9.948 1.00 93.94 109 LEU A C 1
ATOM 843 O O . LEU A 1 109 ? -0.631 -7.570 -10.535 1.00 93.94 109 LEU A O 1
ATOM 847 N N . THR A 1 110 ? -1.732 -5.613 -10.482 1.00 93.94 110 THR A N 1
ATOM 848 C CA . THR A 1 110 ? -1.268 -5.164 -11.807 1.00 93.94 110 THR A CA 1
ATOM 849 C C . THR A 1 110 ? 0.256 -5.039 -11.844 1.00 93.94 110 THR A C 1
ATOM 851 O O . THR A 1 110 ? 0.901 -5.558 -12.753 1.00 93.94 110 THR A O 1
ATOM 854 N N . PHE A 1 111 ? 0.854 -4.405 -10.831 1.00 95.19 111 PHE A N 1
ATOM 855 C CA . PHE A 1 111 ? 2.305 -4.277 -10.721 1.00 95.19 111 PHE A CA 1
ATOM 856 C C . PHE A 1 111 ? 3.000 -5.645 -10.636 1.00 95.19 111 PHE A C 1
ATOM 858 O O . PHE A 1 111 ? 3.930 -5.907 -11.396 1.00 95.19 111 PHE A O 1
ATOM 865 N N . PHE A 1 112 ? 2.535 -6.544 -9.766 1.00 93.75 112 PHE A N 1
ATOM 866 C CA . PHE A 1 112 ? 3.119 -7.881 -9.641 1.00 93.75 112 PHE A CA 1
ATOM 867 C C . PHE A 1 112 ? 2.895 -8.746 -10.888 1.00 93.75 112 PHE A C 1
ATOM 869 O O . PHE A 1 112 ? 3.811 -9.462 -11.286 1.00 93.75 112 PHE A O 1
ATOM 876 N N . ALA A 1 113 ? 1.741 -8.649 -11.550 1.00 92.38 113 ALA A N 1
ATOM 877 C CA . ALA A 1 113 ? 1.486 -9.340 -12.811 1.00 92.38 113 ALA A CA 1
ATOM 878 C C . ALA A 1 113 ? 2.475 -8.893 -13.897 1.00 92.38 113 ALA A C 1
ATOM 880 O O . ALA A 1 113 ? 3.073 -9.738 -14.558 1.00 92.38 113 ALA A O 1
ATOM 881 N N . LEU A 1 114 ? 2.732 -7.587 -14.026 1.00 91.69 114 LEU A N 1
ATOM 882 C CA . LEU A 1 114 ? 3.745 -7.076 -14.956 1.00 91.69 114 LEU A CA 1
ATOM 883 C C . LEU A 1 114 ? 5.152 -7.598 -14.642 1.00 91.69 114 LEU A C 1
ATOM 885 O O . LEU A 1 114 ? 5.922 -7.861 -15.563 1.00 91.69 114 LEU A O 1
ATOM 889 N N . LEU A 1 115 ? 5.496 -7.772 -13.362 1.00 91.56 115 LEU A N 1
ATOM 890 C CA . LEU A 1 115 ? 6.790 -8.336 -12.973 1.00 91.56 115 LEU A CA 1
ATOM 891 C C . LEU A 1 115 ? 6.913 -9.82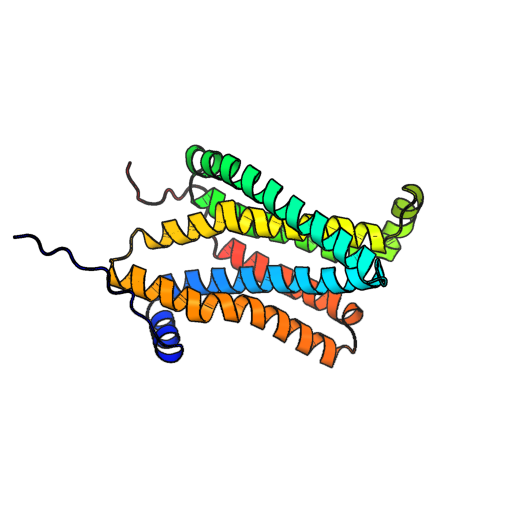8 -13.299 1.00 91.56 115 LEU A C 1
ATOM 893 O O . LEU A 1 115 ? 7.984 -10.261 -13.723 1.00 91.56 115 LEU A O 1
ATOM 897 N N . LEU A 1 116 ? 5.853 -10.605 -13.068 1.00 91.44 116 LEU A N 1
ATOM 898 C CA . LEU A 1 116 ? 5.853 -12.061 -13.246 1.00 91.44 116 LEU A CA 1
ATOM 899 C C . LEU A 1 116 ? 5.717 -12.471 -14.714 1.00 91.44 116 LEU A C 1
ATOM 901 O O . LEU A 1 116 ? 6.345 -13.435 -15.143 1.00 91.44 116 LEU A O 1
ATOM 905 N N . PHE A 1 117 ? 4.936 -11.722 -15.491 1.00 90.00 117 PHE A N 1
ATOM 906 C CA . PHE A 1 117 ? 4.663 -11.999 -16.902 1.00 90.00 117 PHE A CA 1
ATOM 907 C C . PHE A 1 117 ? 5.431 -11.068 -17.848 1.00 90.00 117 PHE A C 1
ATOM 909 O O . PHE A 1 117 ? 5.045 -10.914 -19.006 1.00 90.00 117 PHE A O 1
ATOM 916 N N . SER A 1 118 ? 6.532 -10.466 -17.384 1.00 86.25 118 SER A N 1
ATOM 917 C CA . SER A 1 118 ? 7.337 -9.495 -18.142 1.00 86.25 118 SER A CA 1
ATOM 918 C C . SER A 1 118 ? 7.762 -10.010 -19.523 1.00 86.25 118 SER A C 1
ATOM 920 O O . SER A 1 118 ? 7.690 -9.271 -20.500 1.00 86.25 118 SER A O 1
ATOM 922 N N . ASN A 1 119 ? 8.115 -11.295 -19.630 1.00 84.31 119 ASN A N 1
ATOM 923 C CA . ASN A 1 119 ? 8.482 -11.936 -20.895 1.00 84.31 119 ASN A CA 1
ATOM 924 C C . ASN A 1 119 ? 7.314 -11.989 -21.893 1.00 84.31 119 ASN A C 1
ATOM 926 O O . ASN A 1 119 ? 7.519 -11.780 -23.085 1.00 84.31 119 ASN A O 1
ATOM 930 N N . ALA A 1 120 ? 6.092 -12.235 -21.412 1.00 86.88 120 ALA A N 1
ATOM 931 C CA . ALA A 1 120 ? 4.901 -12.321 -22.256 1.00 86.88 120 ALA A CA 1
ATOM 932 C C . ALA A 1 120 ? 4.464 -10.943 -22.778 1.00 86.88 120 ALA A C 1
ATOM 934 O O . ALA A 1 120 ? 3.986 -10.831 -23.904 1.00 86.88 120 ALA A O 1
ATOM 935 N N . VAL A 1 121 ? 4.656 -9.886 -21.982 1.00 82.94 121 VAL A N 1
ATOM 936 C CA . VAL A 1 121 ? 4.316 -8.507 -22.378 1.00 82.94 121 VAL A CA 1
ATOM 937 C C . VAL A 1 121 ? 5.439 -7.801 -23.144 1.00 82.94 121 VAL A C 1
ATOM 939 O O . VAL A 1 121 ? 5.197 -6.759 -23.750 1.00 82.94 121 VAL A O 1
ATOM 942 N N . ASN A 1 122 ? 6.652 -8.363 -23.161 1.00 87.12 122 ASN A N 1
ATOM 943 C CA . ASN A 1 122 ? 7.825 -7.755 -23.790 1.00 87.12 122 ASN A CA 1
ATOM 944 C C . ASN A 1 122 ? 7.615 -7.354 -25.267 1.00 87.12 122 ASN A C 1
ATOM 946 O O . ASN A 1 122 ? 7.991 -6.234 -25.606 1.00 87.12 122 ASN A O 1
ATOM 950 N N . PRO A 1 123 ? 6.974 -8.161 -26.141 1.00 84.19 123 PRO A N 1
ATOM 951 C CA . PRO A 1 123 ? 6.749 -7.766 -27.536 1.00 84.19 123 PRO A CA 1
ATOM 952 C C . PRO A 1 123 ? 5.897 -6.495 -27.675 1.00 84.19 123 PRO A C 1
ATOM 954 O O . PRO A 1 123 ? 6.199 -5.628 -28.491 1.00 84.19 123 PRO A O 1
ATOM 957 N N . PHE A 1 124 ? 4.866 -6.347 -26.837 1.00 84.44 124 PHE A N 1
ATOM 958 C CA . PHE A 1 124 ? 4.007 -5.159 -26.824 1.00 84.44 124 PHE A CA 1
ATOM 959 C C . PHE A 1 124 ? 4.734 -3.938 -26.260 1.00 84.44 124 PHE A C 1
ATOM 961 O O . PHE A 1 124 ? 4.578 -2.829 -26.762 1.00 84.44 124 PHE A O 1
ATOM 968 N N . ILE A 1 125 ? 5.551 -4.140 -25.225 1.00 85.50 125 ILE A N 1
ATOM 969 C CA . ILE A 1 125 ? 6.323 -3.069 -24.592 1.00 85.50 125 ILE A CA 1
ATOM 970 C C . ILE A 1 125 ? 7.429 -2.559 -25.527 1.00 85.50 125 ILE A C 1
ATOM 972 O O . ILE A 1 125 ? 7.627 -1.349 -25.637 1.00 85.50 125 ILE A O 1
ATOM 976 N N . ALA A 1 126 ? 8.098 -3.460 -26.248 1.00 85.44 126 ALA A N 1
ATOM 977 C CA . ALA A 1 126 ? 9.099 -3.100 -27.245 1.00 85.44 126 ALA A CA 1
ATOM 978 C C . ALA A 1 126 ? 8.491 -2.266 -28.386 1.00 85.44 126 ALA A C 1
ATOM 980 O O . ALA A 1 126 ? 9.111 -1.303 -28.833 1.00 85.44 126 ALA A O 1
ATOM 981 N N . ALA A 1 127 ? 7.250 -2.562 -28.797 1.00 84.00 127 ALA A N 1
ATOM 982 C CA . ALA A 1 127 ? 6.524 -1.768 -29.792 1.00 84.00 127 ALA A CA 1
ATOM 983 C C . ALA A 1 127 ? 6.217 -0.329 -29.326 1.00 84.00 127 ALA A C 1
ATOM 985 O O . ALA A 1 127 ? 6.059 0.563 -30.155 1.00 84.00 127 ALA A O 1
ATOM 986 N N . LEU A 1 128 ? 6.177 -0.082 -28.012 1.00 84.56 128 LEU A N 1
ATOM 987 C CA . LEU A 1 128 ? 6.033 1.254 -27.419 1.00 84.56 128 LEU A CA 1
ATOM 988 C C . LEU A 1 128 ? 7.377 1.993 -27.260 1.00 84.56 128 LEU A C 1
ATOM 990 O O . LEU A 1 128 ? 7.403 3.095 -26.713 1.00 84.56 128 LEU A O 1
ATOM 994 N N . GLY A 1 129 ? 8.494 1.399 -27.696 1.00 86.81 129 GLY A N 1
ATOM 995 C CA . GLY A 1 129 ? 9.824 2.011 -27.620 1.00 86.81 129 GLY A CA 1
ATOM 996 C C . GLY A 1 129 ? 10.394 2.096 -26.200 1.00 86.81 129 GLY A C 1
ATOM 997 O O . GLY A 1 129 ? 11.221 2.961 -25.919 1.00 86.81 129 GLY A O 1
ATOM 998 N N . THR A 1 130 ? 9.949 1.231 -25.285 1.00 88.75 130 THR A N 1
ATOM 999 C CA . THR A 1 130 ? 10.412 1.218 -23.889 1.00 88.75 130 THR A CA 1
ATOM 1000 C C . THR A 1 130 ? 10.778 -0.196 -23.431 1.00 88.75 130 THR A C 1
ATOM 1002 O O . THR A 1 130 ? 10.667 -1.160 -24.187 1.00 88.75 130 THR A O 1
ATOM 1005 N N . THR A 1 131 ? 11.259 -0.337 -22.194 1.00 89.62 131 THR A N 1
ATOM 1006 C CA . THR A 1 131 ? 11.670 -1.628 -21.623 1.00 89.62 131 THR A CA 1
ATOM 1007 C C . THR A 1 131 ? 10.675 -2.112 -20.566 1.00 89.62 131 THR A C 1
ATOM 1009 O O . THR A 1 131 ? 10.072 -1.291 -19.864 1.00 89.62 131 THR A O 1
ATOM 1012 N N . PRO A 1 132 ? 10.527 -3.438 -20.361 1.00 88.75 132 PRO A N 1
ATOM 1013 C CA . PRO A 1 132 ? 9.690 -3.971 -19.283 1.00 88.75 132 PRO A CA 1
ATOM 1014 C C . PRO A 1 132 ? 10.077 -3.437 -17.900 1.00 88.75 132 PRO A C 1
ATOM 1016 O O . PRO A 1 132 ? 9.216 -3.225 -17.048 1.00 88.75 132 PRO A O 1
ATOM 1019 N N . LEU A 1 133 ? 11.370 -3.169 -17.691 1.00 90.94 133 LEU A N 1
ATOM 1020 C CA . LEU A 1 133 ? 11.880 -2.578 -16.459 1.00 90.94 133 LEU A CA 1
ATOM 1021 C C . LEU A 1 133 ? 11.338 -1.157 -16.242 1.00 90.94 133 LEU A C 1
ATOM 1023 O O . LEU A 1 133 ? 10.840 -0.862 -15.156 1.00 90.94 133 LEU A O 1
ATOM 1027 N N . MET A 1 134 ? 11.376 -0.298 -17.265 1.00 92.19 134 MET A N 1
ATOM 1028 C CA . MET A 1 134 ? 10.861 1.073 -17.163 1.00 92.19 134 MET A CA 1
ATOM 1029 C C . MET A 1 134 ? 9.344 1.112 -16.979 1.00 92.19 134 MET A C 1
ATOM 1031 O O . MET A 1 134 ? 8.846 1.873 -16.148 1.00 92.19 134 MET A O 1
ATOM 1035 N N . VAL A 1 135 ? 8.604 0.240 -17.670 1.00 92.62 135 VAL A N 1
ATOM 1036 C CA . VAL A 1 135 ? 7.154 0.098 -17.459 1.00 92.62 135 VAL A CA 1
ATOM 1037 C C . VAL A 1 135 ? 6.858 -0.329 -16.023 1.00 92.62 135 VAL A C 1
ATOM 1039 O O . VAL A 1 135 ? 6.000 0.269 -15.373 1.00 92.62 135 VAL A O 1
ATOM 1042 N N . ALA A 1 136 ? 7.600 -1.301 -15.483 1.00 93.12 136 ALA A N 1
ATOM 1043 C CA . ALA A 1 136 ? 7.449 -1.717 -14.092 1.00 93.12 136 ALA A CA 1
ATOM 1044 C C . ALA A 1 136 ? 7.751 -0.574 -13.106 1.00 93.12 136 ALA A C 1
ATOM 1046 O O . ALA A 1 136 ? 7.058 -0.437 -12.097 1.00 93.12 136 ALA A O 1
ATOM 1047 N N . VAL A 1 137 ? 8.739 0.278 -13.395 1.00 95.31 137 VAL A N 1
ATOM 1048 C CA . VAL A 1 137 ? 9.040 1.459 -12.575 1.00 95.31 137 VAL A CA 1
ATOM 1049 C C . VAL A 1 137 ? 7.889 2.462 -12.590 1.00 95.31 137 VAL A C 1
ATOM 1051 O O . VAL A 1 137 ? 7.486 2.913 -11.518 1.00 95.31 137 VAL A O 1
ATOM 1054 N N . ILE A 1 138 ? 7.333 2.784 -13.760 1.00 94.94 138 ILE A N 1
ATOM 1055 C CA . ILE A 1 138 ? 6.242 3.762 -13.891 1.00 94.94 138 ILE A CA 1
ATOM 1056 C C . ILE A 1 138 ? 4.950 3.222 -13.269 1.00 94.94 138 ILE A C 1
ATOM 1058 O O . ILE A 1 138 ? 4.317 3.911 -12.468 1.00 94.94 138 ILE A O 1
ATOM 1062 N N . VAL A 1 139 ? 4.579 1.975 -13.569 1.00 95.31 139 VAL A N 1
ATOM 1063 C CA . VAL A 1 139 ? 3.375 1.352 -12.998 1.00 95.31 139 VAL A CA 1
ATOM 1064 C C . VAL A 1 139 ? 3.524 1.163 -11.491 1.00 95.31 139 VAL A C 1
ATOM 1066 O O . VAL A 1 139 ? 2.589 1.448 -10.747 1.00 95.31 139 VAL A O 1
ATOM 1069 N N . GLY A 1 140 ? 4.701 0.756 -11.009 1.00 96.06 140 GLY A N 1
ATOM 1070 C CA . GLY A 1 140 ? 4.978 0.662 -9.577 1.00 96.06 140 GLY A CA 1
ATOM 1071 C C . GLY A 1 140 ? 4.966 2.024 -8.874 1.00 96.06 140 GLY A C 1
ATOM 1072 O O . GLY A 1 140 ? 4.474 2.126 -7.749 1.00 96.06 140 GLY A O 1
ATOM 1073 N N . ALA A 1 141 ? 5.420 3.089 -9.540 1.00 96.94 141 ALA A N 1
ATOM 1074 C CA . ALA A 1 141 ? 5.315 4.452 -9.026 1.00 96.94 141 ALA A CA 1
ATOM 1075 C C . ALA A 1 141 ? 3.845 4.886 -8.926 1.00 96.94 141 ALA A C 1
ATOM 1077 O O . ALA A 1 141 ? 3.417 5.353 -7.870 1.00 96.94 141 ALA A O 1
ATOM 1078 N N . ALA A 1 142 ? 3.051 4.657 -9.977 1.00 96.31 142 ALA A N 1
ATOM 1079 C CA . ALA A 1 142 ? 1.617 4.939 -9.984 1.00 96.31 142 ALA A CA 1
ATOM 1080 C C . ALA A 1 142 ? 0.874 4.150 -8.893 1.00 96.31 142 ALA A C 1
ATOM 1082 O O . ALA A 1 142 ? 0.092 4.726 -8.141 1.00 96.31 142 ALA A O 1
ATOM 1083 N N . GLN A 1 143 ? 1.174 2.857 -8.744 1.00 96.38 143 GLN A N 1
ATOM 1084 C CA . GLN A 1 143 ? 0.662 1.996 -7.676 1.00 96.38 143 GLN A CA 1
ATOM 1085 C C . GLN A 1 143 ? 0.930 2.606 -6.292 1.00 96.38 143 GLN A C 1
ATOM 1087 O O . GLN A 1 143 ? 0.010 2.722 -5.475 1.00 96.38 143 GLN A O 1
ATOM 1092 N N . ASN A 1 144 ? 2.173 3.027 -6.036 1.00 96.06 144 ASN A N 1
ATOM 1093 C CA . ASN A 1 144 ? 2.580 3.583 -4.748 1.00 96.06 144 ASN A CA 1
ATOM 1094 C C . ASN A 1 144 ? 1.912 4.935 -4.477 1.00 96.06 144 ASN A C 1
ATOM 1096 O O . ASN A 1 144 ? 1.438 5.165 -3.361 1.00 96.06 144 ASN A O 1
ATOM 1100 N N . VAL A 1 145 ? 1.850 5.806 -5.489 1.00 96.69 145 VAL A N 1
ATOM 1101 C CA . VAL A 1 145 ? 1.163 7.103 -5.419 1.00 96.69 145 VAL A CA 1
ATOM 1102 C C . VAL A 1 145 ? -0.312 6.885 -5.097 1.00 96.69 145 VAL A C 1
ATOM 1104 O O . VAL A 1 145 ? -0.783 7.362 -4.070 1.00 96.69 145 VAL A O 1
ATOM 1107 N N . LEU A 1 146 ? -1.024 6.088 -5.897 1.00 95.38 146 LEU A N 1
ATOM 1108 C CA . LEU A 1 146 ? -2.455 5.836 -5.721 1.00 95.38 146 LEU A CA 1
ATOM 1109 C C . LEU A 1 146 ? -2.769 5.189 -4.368 1.00 95.38 146 LEU A C 1
ATOM 1111 O O . LEU A 1 146 ? -3.738 5.579 -3.713 1.00 95.38 146 LEU A O 1
ATOM 1115 N N . SER A 1 147 ? -1.937 4.250 -3.913 1.00 93.62 147 SER A N 1
ATOM 1116 C CA . SER A 1 147 ? -2.118 3.590 -2.615 1.00 93.62 147 SER A CA 1
ATOM 1117 C C . SER A 1 147 ? -1.913 4.550 -1.446 1.00 93.62 147 SER A C 1
ATOM 1119 O O . SER A 1 147 ? -2.741 4.593 -0.534 1.00 93.62 147 SER A O 1
ATOM 1121 N N . LYS A 1 148 ? -0.842 5.356 -1.469 1.00 93.12 148 LYS A N 1
ATOM 1122 C CA . LYS A 1 148 ? -0.571 6.358 -0.426 1.00 93.12 148 LYS A CA 1
ATOM 1123 C C . LYS A 1 148 ? -1.641 7.444 -0.424 1.00 93.12 148 LYS A C 1
ATOM 1125 O O . LYS A 1 148 ? -2.189 7.749 0.632 1.00 93.12 148 LYS A O 1
ATOM 1130 N N . SER A 1 149 ? -1.999 7.965 -1.593 1.00 94.00 149 SER A N 1
ATOM 1131 C CA . SER A 1 149 ? -3.045 8.975 -1.728 1.00 94.00 149 SER A CA 1
ATOM 1132 C C . SER A 1 149 ? -4.394 8.464 -1.232 1.00 94.00 149 SER A C 1
ATOM 1134 O O . SER A 1 149 ? -5.020 9.143 -0.422 1.00 94.00 149 SER A O 1
ATOM 1136 N N . SER A 1 150 ? -4.815 7.254 -1.619 1.00 92.69 150 SER A N 1
ATOM 1137 C CA . SER A 1 150 ? -6.070 6.650 -1.135 1.00 92.69 150 SER A CA 1
ATOM 1138 C C . SER A 1 150 ? -6.041 6.423 0.376 1.00 92.69 150 SER A C 1
ATOM 1140 O O . SER A 1 150 ? -7.013 6.721 1.067 1.00 92.69 150 SER A O 1
ATOM 1142 N N . LYS A 1 151 ? -4.902 5.981 0.926 1.00 90.81 151 LYS A N 1
ATOM 1143 C CA . LYS A 1 151 ? -4.735 5.834 2.375 1.00 90.81 151 LYS A CA 1
ATOM 1144 C C . LYS A 1 151 ? -4.965 7.166 3.100 1.00 90.81 151 LYS A C 1
ATOM 1146 O O . LYS A 1 151 ? -5.795 7.230 4.003 1.00 90.81 151 LYS A O 1
ATOM 1151 N N . TYR A 1 152 ? -4.244 8.216 2.717 1.00 91.44 152 TYR A N 1
ATOM 1152 C CA . TYR A 1 152 ? -4.298 9.496 3.427 1.00 91.44 152 TYR A CA 1
ATOM 1153 C C . TYR A 1 152 ? -5.631 10.231 3.242 1.00 91.44 152 TYR A C 1
ATOM 1155 O O . TYR A 1 152 ? -6.075 10.934 4.146 1.00 91.44 152 TYR A O 1
ATOM 1163 N N . SER A 1 153 ? -6.274 10.071 2.085 1.00 91.56 153 SER A N 1
ATOM 1164 C CA . SER A 1 153 ? -7.520 10.774 1.751 1.00 91.56 153 SER A CA 1
ATOM 1165 C C . SER A 1 153 ? -8.795 10.035 2.159 1.00 91.56 153 SER A C 1
ATOM 1167 O O . SER A 1 153 ? -9.813 10.687 2.382 1.00 91.56 153 SER A O 1
ATOM 1169 N N . LEU A 1 154 ? -8.760 8.702 2.263 1.00 90.75 154 LEU A N 1
ATOM 1170 C CA . LEU A 1 154 ? -9.941 7.876 2.530 1.00 90.75 154 LEU A CA 1
ATOM 1171 C C . LEU A 1 154 ? -9.753 7.017 3.780 1.00 90.75 154 LEU A C 1
ATOM 1173 O O . LEU A 1 154 ? -10.523 7.146 4.730 1.00 90.75 154 LEU A O 1
ATOM 1177 N N . PHE A 1 155 ? -8.716 6.178 3.835 1.00 90.44 155 PHE A N 1
ATOM 1178 C CA . PHE A 1 155 ? -8.541 5.251 4.958 1.00 90.44 155 PHE A CA 1
ATOM 1179 C C . PHE A 1 155 ? -8.296 5.952 6.298 1.00 90.44 155 PHE A C 1
ATOM 1181 O O . PHE A 1 155 ? -8.913 5.589 7.297 1.00 90.44 155 PHE A O 1
ATOM 1188 N N . ASP A 1 156 ? -7.413 6.951 6.342 1.00 90.56 156 ASP A N 1
ATOM 1189 C CA . ASP A 1 156 ? -7.098 7.660 7.583 1.00 90.56 156 ASP A CA 1
ATOM 1190 C C . ASP A 1 156 ? -8.322 8.414 8.144 1.00 90.56 156 ASP A C 1
ATOM 1192 O O . ASP A 1 156 ? -8.623 8.228 9.327 1.00 90.56 156 ASP A O 1
ATOM 1196 N N . PRO A 1 157 ? -9.111 9.155 7.337 1.00 89.56 157 PRO A N 1
ATOM 1197 C CA . PRO A 1 157 ? -10.410 9.667 7.774 1.00 89.56 157 PRO A CA 1
ATOM 1198 C C . PRO A 1 157 ? -11.391 8.564 8.191 1.00 89.56 157 PRO A C 1
ATOM 1200 O O . PRO A 1 157 ? -12.054 8.693 9.221 1.00 89.56 157 PRO A O 1
ATOM 1203 N N . CYS A 1 158 ? -11.454 7.445 7.459 1.00 87.81 158 CYS A N 1
ATOM 1204 C CA . CYS A 1 158 ? -12.313 6.322 7.830 1.00 87.81 158 CYS A CA 1
ATOM 1205 C C . CYS A 1 158 ? -11.965 5.763 9.217 1.00 87.81 158 CYS A C 1
ATOM 1207 O O . CYS A 1 158 ? -12.859 5.526 10.032 1.00 87.81 158 CYS A O 1
ATOM 1209 N N . LYS A 1 159 ? -10.673 5.584 9.492 1.00 87.00 159 LYS A N 1
ATOM 1210 C CA . LYS A 1 159 ? -10.133 5.152 10.784 1.00 87.00 159 LYS A CA 1
ATOM 1211 C C . LYS A 1 159 ? -10.479 6.154 11.887 1.00 87.00 159 LYS A C 1
ATOM 1213 O O . LYS A 1 159 ? -10.877 5.756 12.976 1.00 87.00 159 LYS A O 1
ATOM 1218 N N . GLU A 1 160 ? -10.382 7.450 11.609 1.00 88.88 160 GLU A N 1
ATOM 1219 C CA . GLU A 1 160 ? -10.767 8.504 12.552 1.00 88.88 160 GLU A CA 1
ATOM 1220 C C . GLU A 1 160 ? -12.264 8.486 12.889 1.00 88.88 160 GLU A C 1
ATOM 1222 O O . GLU A 1 160 ? -12.637 8.639 14.057 1.00 88.88 160 GLU A O 1
ATOM 1227 N N . MET A 1 161 ? -13.114 8.217 11.896 1.00 85.00 161 MET A N 1
ATOM 1228 C CA . MET A 1 161 ? -14.556 8.054 12.083 1.00 85.00 161 MET A CA 1
ATOM 1229 C C . MET A 1 161 ? -14.906 6.794 12.886 1.00 85.00 161 MET A C 1
ATOM 1231 O O . MET A 1 161 ? -15.807 6.839 13.722 1.00 85.00 161 MET A O 1
ATOM 1235 N N . ALA A 1 162 ? -14.153 5.703 12.715 1.00 85.69 162 ALA A N 1
ATOM 1236 C CA . ALA A 1 162 ? -14.302 4.484 13.515 1.00 85.69 162 ALA A CA 1
ATOM 1237 C C . ALA A 1 162 ? -14.060 4.731 15.020 1.00 85.69 162 ALA A C 1
ATOM 1239 O O . ALA A 1 162 ? -14.626 4.052 15.870 1.00 85.69 162 ALA A O 1
ATOM 1240 N N . TYR A 1 163 ? -13.283 5.755 15.382 1.00 85.56 163 TYR A N 1
ATOM 1241 C CA . TYR A 1 163 ? -13.080 6.132 16.782 1.00 85.56 163 TYR A CA 1
ATOM 1242 C C . TYR A 1 163 ? -14.165 7.058 17.365 1.00 85.56 163 TYR A C 1
ATOM 1244 O O . TYR A 1 163 ? -14.081 7.406 18.541 1.00 85.56 163 TYR A O 1
ATOM 1252 N N . ILE A 1 164 ? -15.132 7.542 16.578 1.00 86.31 164 ILE A N 1
ATOM 1253 C CA . ILE A 1 164 ? -16.202 8.440 17.058 1.00 86.31 164 ILE A CA 1
ATOM 1254 C C . ILE A 1 164 ? -17.135 7.783 18.090 1.00 86.31 164 ILE A C 1
ATOM 1256 O O . ILE A 1 164 ? -17.362 8.426 19.112 1.00 86.31 164 ILE A O 1
ATOM 1260 N N . PRO A 1 165 ? -17.654 6.555 17.888 1.00 82.62 165 PRO A N 1
ATOM 1261 C CA . PRO A 1 165 ? -18.625 5.956 18.811 1.00 82.62 165 PRO A CA 1
ATOM 1262 C C . PRO A 1 165 ? -18.026 5.469 20.142 1.00 82.62 165 PRO A C 1
ATOM 1264 O O . PRO A 1 165 ? -18.763 5.002 21.003 1.00 82.62 165 PRO A O 1
ATOM 1267 N N . LEU A 1 166 ? -16.706 5.541 20.316 1.00 84.19 166 LEU A N 1
ATOM 1268 C CA . LEU A 1 166 ? -16.024 5.097 21.531 1.00 84.19 166 LEU A CA 1
ATOM 1269 C C . LEU A 1 166 ? -16.057 6.177 22.612 1.00 84.19 166 LEU A C 1
ATOM 1271 O O . LEU A 1 166 ? -15.996 7.373 22.309 1.00 84.19 166 LEU A O 1
ATOM 1275 N N . ASP A 1 167 ? -16.038 5.767 23.880 1.00 88.69 167 ASP A N 1
ATOM 1276 C CA . ASP A 1 167 ? -15.837 6.713 24.972 1.00 88.69 167 ASP A CA 1
ATOM 1277 C C . ASP A 1 167 ? -14.450 7.377 24.890 1.00 88.69 167 ASP A C 1
ATOM 1279 O O . ASP A 1 167 ? -13.515 6.905 24.234 1.00 88.69 167 ASP A O 1
ATOM 1283 N N . ALA A 1 168 ? -14.311 8.523 25.557 1.00 86.81 168 ALA A N 1
ATOM 1284 C CA . ALA A 1 168 ? -13.110 9.347 25.463 1.00 86.81 168 ALA A CA 1
ATOM 1285 C C . ALA A 1 168 ? -11.828 8.606 25.890 1.00 86.81 168 ALA A C 1
ATOM 1287 O O . ALA A 1 168 ? -10.756 8.875 25.336 1.00 86.81 168 ALA A O 1
ATOM 1288 N N . GLU A 1 169 ? -11.927 7.684 26.850 1.00 86.31 169 GLU A N 1
ATOM 1289 C CA . GLU A 1 169 ? -10.789 6.905 27.326 1.00 86.31 169 GLU A CA 1
ATOM 1290 C C . GLU A 1 169 ? -10.422 5.816 26.317 1.00 86.31 169 GLU A C 1
ATOM 1292 O O . GLU A 1 169 ? -9.251 5.720 25.932 1.00 86.31 169 GLU A O 1
ATOM 1297 N N . GLN A 1 170 ? -11.409 5.068 25.813 1.00 85.69 170 GLN A N 1
ATOM 1298 C CA . GLN A 1 170 ? -11.186 4.063 24.775 1.00 85.69 170 GLN A CA 1
ATOM 1299 C C . GLN A 1 170 ? -10.622 4.665 23.491 1.00 85.69 170 GLN A C 1
ATOM 1301 O O . GLN A 1 170 ? -9.677 4.130 22.911 1.00 85.69 170 GLN A O 1
ATOM 1306 N N . LYS A 1 171 ? -11.140 5.820 23.070 1.00 86.88 171 LYS A N 1
ATOM 1307 C CA . LYS A 1 171 ? -10.626 6.561 21.917 1.00 86.88 171 LYS A CA 1
ATOM 1308 C C . LYS A 1 171 ? -9.167 6.975 22.103 1.00 86.88 171 LYS A C 1
ATOM 1310 O O . LYS A 1 171 ? -8.364 6.812 21.187 1.00 86.88 171 LYS A O 1
ATOM 1315 N N . SER A 1 172 ? -8.822 7.525 23.269 1.00 88.38 172 SER A N 1
ATOM 1316 C CA . SER A 1 172 ? -7.457 7.973 23.578 1.00 88.38 172 SER A CA 1
ATOM 1317 C C . SER A 1 172 ? -6.474 6.798 23.594 1.00 88.38 172 SER A C 1
ATOM 1319 O O . SER A 1 172 ? -5.476 6.809 22.870 1.00 88.38 172 SER A O 1
ATOM 1321 N N . LYS A 1 173 ? -6.797 5.748 24.360 1.00 88.75 173 LYS A N 1
ATOM 1322 C CA . LYS A 1 173 ? -5.971 4.541 24.491 1.00 88.75 173 LYS A CA 1
ATOM 1323 C C . LYS A 1 173 ? -5.876 3.763 23.183 1.00 88.75 173 LYS A C 1
ATOM 1325 O O . LYS A 1 173 ? -4.792 3.321 22.822 1.00 88.75 173 LYS A O 1
ATOM 1330 N N . GLY A 1 174 ? -6.979 3.639 22.448 1.00 88.62 174 GLY A N 1
ATOM 1331 C CA . GLY A 1 174 ? -7.021 2.931 21.173 1.00 88.62 174 GLY A CA 1
ATOM 1332 C C . GLY A 1 174 ? -6.153 3.584 20.108 1.00 88.62 174 GLY A C 1
ATOM 1333 O O . GLY A 1 174 ? -5.345 2.897 19.490 1.00 88.62 174 GLY A O 1
ATOM 1334 N N . LYS A 1 175 ? -6.232 4.912 19.962 1.00 90.44 175 LYS A N 1
ATOM 1335 C CA . LYS A 1 175 ? -5.332 5.656 19.070 1.00 90.44 175 LYS A CA 1
ATOM 1336 C C . LYS A 1 175 ? -3.870 5.461 19.445 1.00 90.44 175 LYS A C 1
ATOM 1338 O O . LYS A 1 175 ? -3.075 5.087 18.592 1.00 90.44 175 LYS A O 1
ATOM 1343 N N . ALA A 1 176 ? -3.540 5.642 20.725 1.00 89.69 176 ALA A N 1
ATOM 1344 C CA . ALA A 1 176 ? -2.178 5.448 21.208 1.00 89.69 176 ALA A CA 1
ATOM 1345 C C . ALA A 1 176 ? -1.676 4.023 20.925 1.00 89.69 176 ALA A C 1
ATOM 1347 O O . ALA A 1 176 ? -0.576 3.856 20.409 1.00 89.69 176 ALA A O 1
ATOM 1348 N N . ALA A 1 177 ? -2.492 3.002 21.186 1.00 89.88 177 ALA A N 1
ATOM 1349 C CA . ALA A 1 177 ? -2.105 1.615 20.966 1.00 89.88 177 ALA A CA 1
ATOM 1350 C C . ALA A 1 177 ? -1.912 1.282 19.476 1.00 89.88 177 ALA A C 1
ATOM 1352 O O . ALA A 1 177 ? -0.942 0.613 19.114 1.00 89.88 177 ALA A O 1
ATOM 1353 N N . VAL A 1 178 ? -2.794 1.778 18.602 1.00 89.62 178 VAL A N 1
ATOM 1354 C CA . VAL A 1 178 ? -2.669 1.616 17.145 1.00 89.62 178 VAL A CA 1
ATOM 1355 C C . VAL A 1 178 ? -1.445 2.356 16.602 1.00 89.62 178 VAL A C 1
ATOM 1357 O O . VAL A 1 178 ? -0.752 1.824 15.736 1.00 89.62 178 VAL A O 1
ATOM 1360 N N . ASP A 1 179 ? -1.131 3.536 17.128 1.00 88.00 179 ASP A N 1
ATOM 1361 C CA . ASP A 1 179 ? 0.034 4.302 16.687 1.00 88.00 179 ASP A CA 1
ATOM 1362 C C . ASP A 1 179 ? 1.356 3.698 17.180 1.00 88.00 179 ASP A C 1
ATOM 1364 O O . ASP A 1 179 ? 2.330 3.677 16.426 1.00 88.00 179 ASP A O 1
ATOM 1368 N N . VAL A 1 180 ? 1.389 3.169 18.408 1.00 87.56 180 VAL A N 1
ATOM 1369 C CA . VAL A 1 180 ? 2.580 2.547 19.014 1.00 87.56 180 VAL A CA 1
ATOM 1370 C C . VAL A 1 180 ? 2.867 1.163 18.431 1.00 87.56 180 VAL A C 1
ATOM 1372 O O . VAL A 1 180 ? 4.031 0.810 18.260 1.00 87.56 180 VAL A O 1
ATOM 1375 N N . ILE A 1 181 ? 1.835 0.368 18.130 1.00 88.88 181 ILE A N 1
ATOM 1376 C CA . ILE A 1 181 ? 1.998 -1.019 17.666 1.00 88.88 181 ILE A CA 1
ATOM 1377 C C . ILE A 1 181 ? 1.674 -1.157 16.184 1.00 88.88 181 ILE A C 1
ATOM 1379 O O . ILE A 1 181 ? 2.485 -1.678 15.422 1.00 88.88 181 ILE A O 1
ATOM 1383 N N . GLY A 1 182 ? 0.495 -0.703 15.765 1.00 86.81 182 GLY A N 1
ATOM 1384 C CA . GLY A 1 182 ? -0.030 -0.958 14.427 1.00 86.81 182 GLY A CA 1
ATOM 1385 C C . GLY A 1 182 ? 0.832 -0.354 13.320 1.00 86.81 182 GLY A C 1
ATOM 1386 O O . GLY A 1 182 ? 1.231 -1.066 12.399 1.00 86.81 182 GLY A O 1
ATOM 1387 N N . ASN A 1 183 ? 1.165 0.938 13.420 1.00 86.19 183 ASN A N 1
ATOM 1388 C CA . ASN A 1 183 ? 1.962 1.608 12.384 1.00 86.19 183 ASN A CA 1
ATOM 1389 C C . ASN A 1 183 ? 3.381 1.008 12.253 1.00 86.19 183 ASN A C 1
ATOM 1391 O O . ASN A 1 183 ? 3.781 0.709 11.121 1.00 86.19 183 ASN A O 1
ATOM 1395 N N . PRO A 1 184 ? 4.143 0.778 13.347 1.00 88.81 184 PRO A N 1
ATOM 1396 C CA . PRO A 1 184 ? 5.443 0.124 13.246 1.00 88.81 184 PRO A CA 1
ATOM 1397 C C . PRO A 1 184 ? 5.349 -1.314 12.739 1.00 88.81 184 PRO A C 1
ATOM 1399 O O . PRO A 1 184 ? 6.094 -1.649 11.822 1.00 88.81 184 PRO A O 1
ATOM 1402 N N . LEU A 1 185 ? 4.427 -2.133 13.268 1.00 90.31 185 LEU A N 1
ATOM 1403 C CA . LEU A 1 185 ? 4.273 -3.534 12.855 1.00 90.31 185 LEU A CA 1
ATOM 1404 C C . LEU A 1 185 ? 3.851 -3.680 11.395 1.00 90.31 185 LEU A C 1
ATOM 1406 O O . LEU A 1 185 ? 4.308 -4.605 10.734 1.00 90.31 185 LEU A O 1
ATOM 1410 N N . GLY A 1 186 ? 3.014 -2.784 10.868 1.00 88.62 186 GLY A N 1
ATOM 1411 C CA . GLY A 1 186 ? 2.677 -2.799 9.446 1.00 88.62 186 GLY A CA 1
ATOM 1412 C C . GLY A 1 186 ? 3.922 -2.595 8.580 1.00 88.62 186 GLY A C 1
ATOM 1413 O O . GLY A 1 186 ? 4.199 -3.385 7.681 1.00 88.62 186 GLY A O 1
ATOM 1414 N N . LYS A 1 187 ? 4.727 -1.570 8.888 1.00 86.56 187 LYS A N 1
ATOM 1415 C CA . LYS A 1 187 ? 5.931 -1.257 8.108 1.00 86.56 187 LYS A CA 1
ATOM 1416 C C . LYS A 1 187 ? 7.023 -2.319 8.268 1.00 86.56 187 LYS A C 1
ATOM 1418 O O . LYS A 1 187 ? 7.593 -2.753 7.272 1.00 86.56 187 LYS A O 1
ATOM 1423 N N . SER A 1 188 ? 7.322 -2.731 9.499 1.00 89.81 188 SER A N 1
ATOM 1424 C CA . SER A 1 188 ? 8.360 -3.729 9.767 1.00 89.81 188 SER A CA 1
ATOM 1425 C C . SER A 1 188 ? 7.930 -5.131 9.351 1.00 89.81 188 SER A C 1
ATOM 1427 O O . SER A 1 188 ? 8.750 -5.869 8.821 1.00 89.81 188 SER A O 1
ATOM 1429 N N . GLY A 1 189 ? 6.654 -5.490 9.510 1.00 89.75 189 GLY A N 1
ATOM 1430 C CA . GLY A 1 189 ? 6.120 -6.799 9.143 1.00 89.75 189 GLY A CA 1
ATOM 1431 C C . GLY A 1 189 ? 6.283 -7.110 7.656 1.00 89.75 189 GLY A C 1
ATOM 1432 O O . GLY A 1 189 ? 6.742 -8.197 7.315 1.00 89.75 189 GLY A O 1
ATOM 1433 N N . GLY A 1 190 ? 6.006 -6.142 6.773 1.00 88.81 190 GLY A N 1
ATOM 1434 C CA . GLY A 1 190 ? 6.269 -6.301 5.336 1.00 88.81 190 GLY A CA 1
ATOM 1435 C C . GLY A 1 190 ? 7.753 -6.523 5.040 1.00 88.81 190 GLY A C 1
ATOM 1436 O O . GLY A 1 190 ? 8.108 -7.395 4.250 1.00 88.81 190 GLY A O 1
ATOM 1437 N N . SER A 1 191 ? 8.622 -5.807 5.757 1.00 91.38 191 SER A N 1
ATOM 1438 C CA . SER A 1 191 ? 10.073 -5.902 5.585 1.00 91.38 191 SER A CA 1
ATOM 1439 C C . SER A 1 191 ? 10.614 -7.232 6.117 1.00 91.38 191 SER A C 1
ATOM 1441 O O . SER A 1 191 ? 11.488 -7.818 5.490 1.00 91.38 191 SER A O 1
ATOM 1443 N N . PHE A 1 192 ? 10.070 -7.752 7.221 1.00 93.38 192 PHE A N 1
ATOM 1444 C CA . PHE A 1 192 ? 10.428 -9.061 7.772 1.00 93.38 192 PHE A CA 1
ATOM 1445 C C . PHE A 1 192 ? 10.009 -10.207 6.856 1.00 93.38 192 PHE A C 1
ATOM 1447 O O . PHE A 1 192 ? 10.825 -11.084 6.588 1.00 93.38 192 PHE A O 1
ATOM 1454 N N . ILE A 1 193 ? 8.773 -10.186 6.344 1.00 92.56 193 ILE A N 1
ATOM 1455 C CA . ILE A 1 193 ? 8.298 -11.185 5.375 1.00 92.56 193 ILE A CA 1
ATOM 1456 C C . ILE A 1 193 ? 9.209 -11.184 4.150 1.00 92.56 193 ILE A C 1
ATOM 1458 O O . ILE A 1 193 ? 9.673 -12.232 3.706 1.00 92.56 193 ILE A O 1
ATOM 1462 N N . GLN A 1 194 ? 9.505 -9.996 3.632 1.00 91.88 194 GLN A N 1
ATOM 1463 C CA . GLN A 1 194 ? 10.356 -9.855 2.467 1.00 91.88 194 GLN A CA 1
ATOM 1464 C C . GLN A 1 194 ? 11.791 -10.310 2.730 1.00 91.88 194 GLN A C 1
ATOM 1466 O O . GLN A 1 194 ? 12.339 -11.044 1.916 1.00 91.88 194 GLN A O 1
ATOM 1471 N N . GLN A 1 195 ? 12.392 -9.927 3.855 1.00 93.56 195 GLN A N 1
ATOM 1472 C CA . GLN A 1 195 ? 13.749 -10.343 4.201 1.00 93.56 195 GLN A CA 1
ATOM 1473 C C . GLN A 1 195 ? 13.834 -11.858 4.422 1.00 93.56 195 GLN A C 1
ATOM 1475 O O . GLN A 1 195 ? 14.786 -12.485 3.962 1.00 93.56 195 GLN A O 1
ATOM 1480 N N . GLY A 1 196 ? 12.829 -12.450 5.073 1.00 93.88 196 GLY A N 1
ATOM 1481 C CA . GLY A 1 196 ? 12.730 -13.896 5.258 1.00 93.88 196 GLY A CA 1
ATOM 1482 C C . GLY A 1 196 ? 12.634 -14.642 3.928 1.00 93.88 196 GLY A C 1
ATOM 1483 O O . GLY A 1 196 ? 13.358 -15.612 3.717 1.00 93.88 196 GLY A O 1
ATOM 1484 N N . LEU A 1 197 ? 11.812 -14.149 2.995 1.00 93.38 197 LEU A N 1
ATOM 1485 C CA . LEU A 1 197 ? 11.717 -14.720 1.650 1.00 93.38 197 LEU A CA 1
ATOM 1486 C C . LEU A 1 197 ? 13.009 -14.540 0.851 1.00 93.38 197 LEU A C 1
ATOM 1488 O O . LEU A 1 197 ? 13.453 -15.488 0.216 1.00 93.38 197 LEU A O 1
ATOM 1492 N N . ILE A 1 198 ? 13.653 -13.371 0.913 1.00 93.50 198 ILE A N 1
ATOM 1493 C CA . ILE A 1 198 ? 14.932 -13.143 0.226 1.00 93.50 198 ILE A CA 1
ATOM 1494 C C . ILE A 1 198 ? 15.998 -14.105 0.749 1.00 93.50 198 ILE A C 1
ATOM 1496 O O . ILE A 1 198 ? 16.750 -14.654 -0.049 1.00 93.50 198 ILE A O 1
ATOM 1500 N N . PHE A 1 199 ? 16.050 -14.333 2.062 1.00 94.50 199 PHE A N 1
ATOM 1501 C CA . PHE A 1 199 ? 16.982 -15.287 2.655 1.00 94.50 199 PHE A CA 1
ATOM 1502 C C . PHE A 1 199 ? 16.698 -16.726 2.200 1.00 94.50 199 PHE A C 1
ATOM 1504 O O . PHE A 1 199 ? 17.627 -17.446 1.852 1.00 94.50 199 PHE A O 1
ATOM 1511 N N . ALA A 1 200 ? 15.424 -17.128 2.139 1.00 94.56 200 ALA A N 1
ATOM 1512 C CA . ALA A 1 200 ? 15.030 -18.468 1.703 1.00 94.56 200 ALA A CA 1
ATOM 1513 C C . ALA A 1 200 ? 15.221 -18.705 0.191 1.00 94.56 200 ALA A C 1
ATOM 1515 O O . ALA A 1 200 ? 15.591 -19.802 -0.217 1.00 94.56 200 ALA A O 1
ATOM 1516 N N . MET A 1 201 ? 14.974 -17.686 -0.637 1.00 92.56 201 MET A N 1
ATOM 1517 C CA . MET A 1 201 ? 14.935 -17.794 -2.105 1.00 92.56 201 MET A CA 1
ATOM 1518 C C . MET A 1 201 ? 16.185 -17.237 -2.797 1.00 92.56 201 MET A C 1
ATOM 1520 O O . MET A 1 201 ? 16.291 -17.276 -4.022 1.00 92.56 201 MET A O 1
ATOM 1524 N N . GLY A 1 202 ? 17.111 -16.650 -2.039 1.00 89.69 202 GLY A N 1
ATOM 1525 C CA . GLY A 1 202 ? 18.381 -16.101 -2.519 1.00 89.69 202 GLY A CA 1
ATOM 1526 C C . GLY A 1 202 ? 18.294 -14.747 -3.232 1.00 89.69 202 GLY A C 1
ATOM 1527 O O . GLY A 1 202 ? 19.321 -14.109 -3.451 1.00 89.69 202 GLY A O 1
ATOM 1528 N N . SER A 1 203 ? 17.103 -14.263 -3.604 1.00 89.56 203 SER A N 1
ATOM 1529 C CA . SER A 1 203 ? 16.952 -12.939 -4.222 1.00 89.56 203 SER A CA 1
ATOM 1530 C C . SER A 1 203 ? 15.543 -12.356 -4.098 1.00 89.56 203 SER A C 1
ATOM 1532 O O . SER A 1 203 ? 14.551 -13.064 -3.905 1.00 89.56 203 SER A O 1
ATOM 1534 N N . LEU A 1 204 ? 15.437 -11.037 -4.293 1.00 87.25 204 LEU A N 1
ATOM 1535 C CA . LEU A 1 204 ? 14.150 -10.343 -4.391 1.00 87.25 204 LEU A CA 1
ATOM 1536 C C . LEU A 1 204 ? 13.336 -10.803 -5.611 1.00 87.25 204 LEU A C 1
ATOM 1538 O O . LEU A 1 204 ? 12.117 -10.943 -5.525 1.00 87.25 204 LEU A O 1
ATOM 1542 N N . ALA A 1 205 ? 14.001 -11.072 -6.737 1.00 86.62 205 ALA A N 1
ATOM 1543 C CA . ALA A 1 205 ? 13.334 -11.550 -7.945 1.00 86.62 205 ALA A CA 1
ATOM 1544 C C . ALA A 1 205 ? 12.672 -12.918 -7.707 1.00 86.62 205 ALA A C 1
ATOM 1546 O O . ALA A 1 205 ? 11.482 -13.066 -7.972 1.00 86.62 205 ALA A O 1
ATOM 1547 N N . ALA A 1 206 ? 13.397 -13.866 -7.105 1.00 89.88 206 A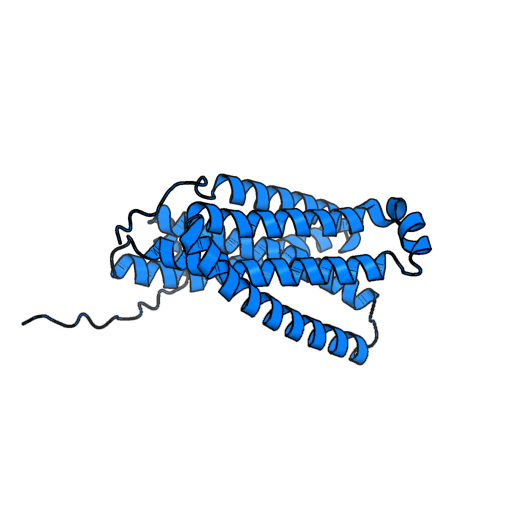LA A N 1
ATOM 1548 C CA . ALA A 1 206 ? 12.866 -15.188 -6.761 1.00 89.88 206 ALA A CA 1
ATOM 1549 C C . ALA A 1 206 ? 11.755 -15.133 -5.692 1.00 89.88 206 ALA A C 1
ATOM 1551 O O . ALA A 1 206 ? 10.839 -15.950 -5.695 1.00 89.88 206 ALA A O 1
ATOM 1552 N N . SER A 1 207 ? 11.789 -14.128 -4.811 1.00 92.81 207 SER A N 1
ATOM 1553 C CA . SER A 1 207 ? 10.763 -13.905 -3.779 1.00 92.81 207 SER A CA 1
ATOM 1554 C C . SER A 1 207 ? 9.477 -13.253 -4.308 1.00 92.81 207 SER A C 1
ATOM 1556 O O . SER A 1 207 ? 8.431 -13.332 -3.667 1.00 92.81 207 SER A O 1
ATOM 1558 N N . THR A 1 208 ? 9.537 -12.596 -5.472 1.00 91.25 208 THR A N 1
ATOM 1559 C CA . THR A 1 208 ? 8.440 -11.797 -6.051 1.00 91.25 208 THR A CA 1
ATOM 1560 C C . THR A 1 208 ? 7.104 -12.556 -6.189 1.00 91.25 208 THR A C 1
ATOM 1562 O O . THR A 1 208 ? 6.092 -11.988 -5.774 1.00 91.25 208 THR A O 1
ATOM 1565 N N . PRO A 1 209 ? 7.030 -13.806 -6.700 1.00 93.00 209 PRO A N 1
ATOM 1566 C CA . PRO A 1 209 ? 5.749 -14.523 -6.802 1.00 93.00 209 PRO A CA 1
ATOM 1567 C C . PRO A 1 209 ? 5.101 -14.800 -5.438 1.00 93.00 209 PRO A C 1
ATOM 1569 O O . PRO A 1 209 ? 3.884 -14.688 -5.295 1.00 93.00 209 PRO A O 1
ATOM 1572 N N . TYR A 1 210 ? 5.903 -15.082 -4.411 1.00 94.69 210 TYR A N 1
ATOM 1573 C CA . TYR A 1 210 ? 5.413 -15.309 -3.049 1.00 94.69 210 TYR A CA 1
ATOM 1574 C C . TYR A 1 210 ? 4.918 -14.013 -2.410 1.00 94.69 210 TYR A C 1
ATOM 1576 O O . TYR A 1 210 ? 3.865 -14.000 -1.777 1.00 94.69 210 TYR A O 1
ATOM 1584 N N . LEU A 1 211 ? 5.625 -12.901 -2.633 1.00 93.94 211 LEU A N 1
ATOM 1585 C CA . LEU A 1 211 ? 5.178 -11.575 -2.201 1.00 93.94 211 LEU A CA 1
ATOM 1586 C C . LEU A 1 211 ? 3.849 -11.180 -2.858 1.00 93.94 211 LEU A C 1
ATOM 1588 O O . LEU A 1 211 ? 2.989 -10.622 -2.180 1.00 93.94 211 LEU A O 1
ATOM 1592 N N . ALA A 1 212 ? 3.653 -11.515 -4.137 1.00 94.25 212 ALA A N 1
ATOM 1593 C CA . ALA A 1 212 ? 2.389 -11.294 -4.835 1.00 94.25 212 ALA A CA 1
ATOM 1594 C C . ALA A 1 212 ? 1.240 -12.105 -4.210 1.00 94.25 212 ALA A C 1
ATOM 1596 O O . ALA A 1 212 ? 0.170 -11.554 -3.946 1.00 94.25 212 ALA A O 1
ATOM 1597 N N . ALA A 1 213 ? 1.471 -13.389 -3.916 1.00 94.88 213 ALA A N 1
ATOM 1598 C CA . ALA A 1 213 ? 0.483 -14.249 -3.265 1.00 94.88 213 ALA A CA 1
ATOM 1599 C C . ALA A 1 213 ? 0.131 -13.752 -1.851 1.00 94.88 213 ALA A C 1
ATOM 1601 O O . ALA A 1 213 ? -1.045 -13.641 -1.506 1.00 94.88 213 ALA A O 1
ATOM 1602 N N . ILE A 1 214 ? 1.136 -13.380 -1.053 1.00 94.19 214 ILE A N 1
ATOM 1603 C CA . ILE A 1 214 ? 0.938 -12.820 0.291 1.00 94.19 214 ILE A CA 1
ATOM 1604 C C . ILE A 1 214 ? 0.156 -11.505 0.217 1.00 94.19 214 ILE A C 1
ATOM 1606 O O . ILE A 1 214 ? -0.785 -11.312 0.986 1.00 94.19 214 ILE A O 1
ATOM 1610 N N . LEU A 1 215 ? 0.493 -10.621 -0.729 1.00 94.19 215 LEU A N 1
ATOM 1611 C CA . LEU A 1 215 ? -0.252 -9.384 -0.949 1.00 94.19 215 LEU A CA 1
ATOM 1612 C C . LEU A 1 215 ? -1.723 -9.677 -1.261 1.00 94.19 215 LEU A C 1
ATOM 1614 O O . LEU A 1 215 ? -2.598 -9.065 -0.651 1.00 94.19 215 LEU A O 1
ATOM 1618 N N . ALA A 1 216 ? -1.994 -10.614 -2.173 1.00 93.88 216 ALA A N 1
ATOM 1619 C CA . ALA A 1 216 ? -3.352 -10.998 -2.546 1.00 93.88 216 ALA A CA 1
ATOM 1620 C C . ALA A 1 216 ? -4.149 -11.496 -1.330 1.00 93.88 216 ALA A C 1
ATOM 1622 O O . ALA A 1 216 ? -5.268 -11.039 -1.101 1.00 93.88 216 ALA A O 1
ATOM 1623 N N . VAL A 1 217 ? -3.550 -12.357 -0.503 1.00 94.12 217 VAL A N 1
ATOM 1624 C CA . VAL A 1 217 ? -4.172 -12.866 0.730 1.00 94.12 217 VAL A CA 1
ATOM 1625 C C . VAL A 1 217 ? -4.471 -11.729 1.712 1.00 94.12 217 VAL A C 1
ATOM 1627 O O . VAL A 1 217 ? -5.588 -11.648 2.224 1.00 94.12 217 VAL A O 1
ATOM 1630 N N . ILE A 1 218 ? -3.529 -10.806 1.937 1.00 92.00 218 ILE A N 1
ATOM 1631 C CA . ILE A 1 218 ? -3.738 -9.647 2.824 1.00 92.00 218 ILE A CA 1
ATOM 1632 C C . ILE A 1 218 ? -4.869 -8.751 2.306 1.00 92.00 218 ILE A C 1
ATOM 1634 O O . ILE A 1 218 ? -5.722 -8.327 3.087 1.00 92.00 218 ILE A O 1
ATOM 1638 N N . VAL A 1 219 ? -4.909 -8.485 0.999 1.00 91.38 219 VAL A N 1
ATOM 1639 C CA . VAL A 1 219 ? -5.953 -7.663 0.371 1.00 91.38 219 VAL A CA 1
ATOM 1640 C C . VAL A 1 219 ? -7.323 -8.326 0.491 1.00 91.38 219 VAL A C 1
ATOM 1642 O O . VAL A 1 219 ? -8.282 -7.651 0.857 1.00 91.38 219 VAL A O 1
ATOM 1645 N N . VAL A 1 220 ? -7.431 -9.635 0.242 1.00 90.62 220 VAL A N 1
ATOM 1646 C CA . VAL A 1 220 ? -8.694 -10.376 0.393 1.00 90.62 220 VAL A CA 1
ATOM 1647 C C . VAL A 1 220 ? -9.166 -10.346 1.845 1.00 90.62 220 VAL A C 1
ATOM 1649 O O . VAL A 1 220 ? -10.322 -10.010 2.099 1.00 90.62 220 VAL A O 1
ATOM 1652 N N . MET A 1 221 ? -8.276 -10.612 2.807 1.00 89.12 221 MET A N 1
ATOM 1653 C CA . MET A 1 221 ? -8.611 -10.511 4.232 1.00 89.12 221 MET A CA 1
ATOM 1654 C C . MET A 1 221 ? -9.086 -9.105 4.606 1.00 89.12 221 MET A C 1
ATOM 1656 O O . MET A 1 221 ? -10.039 -8.958 5.369 1.00 89.12 221 MET A O 1
ATOM 1660 N N . TRP A 1 222 ? -8.461 -8.067 4.048 1.00 87.56 222 TRP A N 1
ATOM 1661 C CA . TRP A 1 222 ? -8.873 -6.689 4.282 1.00 87.56 222 TRP A CA 1
ATOM 1662 C C . TRP A 1 222 ? -10.245 -6.398 3.661 1.00 87.56 222 TRP A C 1
ATOM 1664 O O . TRP A 1 222 ? -11.100 -5.838 4.339 1.00 87.56 222 TRP A O 1
ATOM 1674 N N . LEU A 1 223 ? -10.514 -6.824 2.427 1.00 85.69 223 LEU A N 1
ATOM 1675 C CA . LEU A 1 223 ? -11.827 -6.643 1.797 1.00 85.69 223 LEU A CA 1
ATOM 1676 C C . LEU A 1 223 ? -12.949 -7.357 2.563 1.00 85.69 223 LEU A C 1
ATOM 1678 O O . LEU A 1 223 ? -14.021 -6.784 2.723 1.00 85.69 223 LEU A O 1
ATOM 1682 N N . VAL A 1 224 ? -12.695 -8.559 3.089 1.00 84.06 224 VAL A N 1
ATOM 1683 C CA . VAL A 1 224 ? -13.659 -9.299 3.926 1.00 84.06 224 VAL A CA 1
ATOM 1684 C C . VAL A 1 224 ? -13.869 -8.621 5.284 1.00 84.06 224 VAL A C 1
ATOM 1686 O O . VAL A 1 224 ? -14.983 -8.600 5.803 1.00 84.06 224 VAL A O 1
ATOM 1689 N N . ALA A 1 225 ? -12.811 -8.052 5.867 1.00 80.44 225 ALA A N 1
ATOM 1690 C CA . ALA A 1 225 ? -12.894 -7.307 7.122 1.00 80.44 225 ALA A CA 1
ATOM 1691 C C . ALA A 1 225 ? -13.489 -5.898 6.950 1.00 80.44 225 ALA A C 1
ATOM 1693 O O . ALA A 1 225 ? -13.910 -5.279 7.933 1.00 80.44 225 ALA A O 1
ATOM 1694 N N . ALA A 1 226 ? -13.506 -5.370 5.723 1.00 71.25 226 ALA A N 1
ATOM 1695 C CA . ALA A 1 226 ? -14.072 -4.070 5.430 1.00 71.25 226 ALA A CA 1
ATOM 1696 C C . ALA A 1 226 ? -15.605 -4.112 5.590 1.00 71.25 226 ALA A C 1
ATOM 1698 O O . ALA A 1 226 ? -16.262 -5.084 5.216 1.00 71.25 226 ALA A O 1
ATOM 1699 N N . PRO A 1 227 ? -16.206 -3.058 6.156 1.00 65.25 227 PRO A N 1
ATOM 1700 C CA . PRO A 1 227 ? -17.647 -3.004 6.326 1.00 65.25 227 PRO A CA 1
ATOM 1701 C C . PRO A 1 227 ? -18.351 -2.966 4.962 1.00 65.25 227 PRO A C 1
ATOM 1703 O O . PRO A 1 227 ? -17.876 -2.279 4.055 1.00 65.25 227 PRO A O 1
ATOM 1706 N N . PRO A 1 228 ? -19.505 -3.645 4.815 1.00 59.31 228 PRO A N 1
ATOM 1707 C CA . PRO A 1 228 ? -20.217 -3.684 3.548 1.00 59.31 228 PRO A CA 1
ATOM 1708 C C . PRO A 1 228 ? -20.666 -2.278 3.109 1.00 59.31 228 PRO A C 1
ATOM 1710 O O . PRO A 1 228 ? -21.053 -1.455 3.957 1.00 59.31 228 PRO A O 1
ATOM 1713 N N . PRO A 1 229 ? -20.647 -1.994 1.793 1.00 53.62 229 PRO A N 1
ATOM 1714 C CA . PRO A 1 229 ? -21.133 -0.733 1.250 1.00 53.62 229 PRO A CA 1
ATOM 1715 C C . PRO A 1 229 ? -22.604 -0.526 1.645 1.00 53.62 229 PRO A C 1
ATOM 1717 O O . PRO A 1 229 ? -23.424 -1.429 1.521 1.00 53.62 229 PRO A O 1
ATOM 1720 N N . GLY A 1 230 ? -22.932 0.657 2.175 1.00 49.72 230 GLY A N 1
ATOM 1721 C CA . GLY A 1 230 ? -24.293 1.011 2.611 1.00 49.72 230 GLY A CA 1
ATOM 1722 C C . GLY A 1 230 ? -24.528 1.048 4.126 1.00 49.72 230 GLY A C 1
ATOM 1723 O O . GLY A 1 230 ? -25.520 1.637 4.559 1.00 49.72 230 GLY A O 1
ATOM 1724 N N . LYS A 1 231 ? -23.611 0.536 4.965 1.00 48.25 231 LYS A N 1
ATOM 1725 C CA . LYS A 1 231 ? -23.654 0.839 6.407 1.00 48.25 231 LYS A CA 1
ATOM 1726 C C . LYS A 1 231 ? -23.279 2.306 6.626 1.00 48.25 231 LYS A C 1
ATOM 1728 O O . LYS A 1 231 ? -22.102 2.668 6.669 1.00 48.25 231 LYS A O 1
ATOM 1733 N N . LYS A 1 232 ? -24.295 3.163 6.761 1.00 43.00 232 LYS A N 1
ATOM 1734 C CA . LYS A 1 232 ? -24.129 4.484 7.368 1.00 43.00 232 LYS A CA 1
ATOM 1735 C C . LYS A 1 232 ? -23.594 4.243 8.778 1.00 43.00 232 LYS A C 1
ATOM 1737 O O . LYS A 1 232 ? -24.171 3.455 9.526 1.00 43.00 232 LYS A O 1
ATOM 1742 N N . VAL A 1 233 ? -22.485 4.884 9.141 1.00 46.97 233 VAL A N 1
ATOM 1743 C CA . VAL A 1 233 ? -22.178 5.039 10.567 1.00 46.97 233 VAL A CA 1
ATOM 1744 C C . VAL A 1 233 ? -23.419 5.675 11.183 1.00 46.97 233 VAL A C 1
ATOM 1746 O O . VAL A 1 233 ? -23.998 6.573 10.570 1.00 46.97 233 VAL A O 1
ATOM 1749 N N . ALA A 1 234 ? -23.848 5.178 12.341 1.00 39.31 234 ALA A N 1
ATOM 1750 C CA . ALA A 1 234 ? -24.848 5.824 13.177 1.00 39.31 234 ALA A CA 1
ATOM 1751 C C . ALA A 1 234 ? -24.319 7.202 13.619 1.00 39.31 234 ALA A C 1
ATOM 1753 O O . ALA A 1 234 ? -23.868 7.397 14.738 1.00 39.31 234 ALA A O 1
ATOM 1754 N N . CYS A 1 235 ? -24.306 8.143 12.689 1.00 33.72 235 CYS A N 1
ATOM 1755 C CA . CYS A 1 235 ? -24.157 9.563 12.891 1.00 33.72 235 CYS A CA 1
ATOM 1756 C C . CYS A 1 235 ? -25.339 10.155 12.143 1.00 33.72 235 CYS A C 1
ATOM 1758 O O . CYS A 1 235 ? -25.267 10.423 10.945 1.00 33.72 235 CYS A O 1
ATOM 1760 N N . GLY A 1 236 ? -26.446 10.289 12.872 1.00 29.14 236 GLY A N 1
ATOM 1761 C CA . GLY A 1 236 ? -27.354 11.385 12.605 1.00 29.14 236 GLY A CA 1
ATOM 1762 C C . GLY A 1 236 ? -26.546 12.675 12.695 1.00 29.14 236 GLY A C 1
ATOM 1763 O O . GLY A 1 236 ? -26.050 13.032 13.764 1.00 29.14 236 GLY A O 1
ATOM 1764 N N . LEU A 1 237 ? -26.346 13.287 11.539 1.00 29.95 237 LEU A N 1
ATOM 1765 C CA . LEU A 1 237 ? -26.520 14.716 11.349 1.00 29.95 237 LEU A CA 1
ATOM 1766 C C . LEU A 1 237 ? -27.630 14.854 10.311 1.00 29.95 237 LEU A C 1
ATOM 1768 O O . LEU A 1 237 ? -27.550 14.122 9.295 1.00 29.95 237 LEU A O 1
#

Sequence (237 aa):
GAQKKTKVKTKLGIRESAKYLAQSPYIRNLALLVIAYGMSINIVEVTWKGRLRQAFPDPNDYSTFMGNFSTATGTVTFTMMIIGRWIFNRFGWGVAATITPTVLGATGLTFFALLLFSNAVNPFIAALGTTPLMVAVIVGAAQNVLSKSSKYSLFDPCKEMAYIPLDAEQKSKGKAAVDVIGNPLGKSGGSFIQQGLIFAMGSLAASTPYLAAILAVIVVMWLVAAPPPGKKVACGL

InterPro domains:
  IPR004667 ADP/ATP carrier protein, bacterial type [PF03219] (3-226)
  IPR004667 ADP/ATP carrier protein, bacterial type [PTHR31187] (3-226)
  IPR036259 MFS transporter superfamily [SSF103473] (12-231)

Organism: NCBI:txid101924

Foldseek 3Di:
DDDPPDQDLPQADQVRLVVLLVVDVLLVLLLLLLLLLLLLLQLLVVLLVVLLCVVPVDPVVSVVVVVVLVVLLVVLLVVLLVVLVVCCVPQNQLVLLLVLLVLLLVLSLVLLCLLVCVVVCQVVQVVVVHHSSVVSNVSSSVSSSSNSSSCNRRVVVSSVVSLVVDPSVSSSSSVSSSVNDRNVSSNVVNVVLQVVLCVVQVHSSSSSVVSSVVSNVSSVVSNVSRHHRPPHDPDDD

pLDDT: mean 86.21, std 13.95, range [29.14, 96.94]

Radius of gyration: 19.97 Å; chains: 1; bounding box: 50×42×68 Å

Secondary structure (DSSP, 8-state):
-------------HHHHHHHHHH-HHHHHHHHHHHHHHHHHHHHHHHHHHHHHHH--SHHHHHHHHHHHHHHHHHHHHHHHHHHHHHHHHHHHHHHHHHHHHHHHHHHHHHHHHHHSHHHHHHHHHHTTS-HHHHHHHHHHHHHHHHHHHIIIIIHHHHHHHTTTS-HHHHHHHHHHIIIIIHHHHHHHHHHHHHHHHHHHSSHHHHHHHHHHHHHHHHHHHHHHSPPTT---S---